Protein AF-G8S6I9-F1 (afdb_monomer)

Foldseek 3Di:
DDPVLVVVVVCVVPVPVVLVVVLVVLVVVLVVLLVVLLVLLQVLQLVQCVVVVVPPCSNVVSVVLSVLLVVLLCQLPDPPRDPVSNVVSVVSNVVSLVVSLVSLLVGDDDNVRSNVSSVSSVVNVVSSVVNVVPDPPVVVVVVVVCVSCVVPDDPPPDDVVVVVVVVVVVVVVVVVVVVVVVVVVVVVVVVVVVVVVVVVVVVVVVVVVVVVVVVVVPDDPPPDDDPDPDDDPDDDD

Radius of gyration: 33.56 Å; Cα contacts (8 Å, |Δi|>4): 103; chains: 1; bounding box: 57×47×124 Å

Nearest PDB structures (foldseek):
  3ja6-assembly1_I  TM=3.398E-01  e=1.473E+00  Escherichia coli
  3zx6-assembly1_A  TM=3.998E-01  e=1.733E+00  Archaeoglobus fulgidus DSM 4304
  3ja6-assembly1_H  TM=3.233E-01  e=1.555E+00  Escherichia coli
  3zx6-assembly1_B  TM=2.218E-01  e=7.113E+00  Archaeoglobus fulgidus DSM 4304

Solvent-accessible surface area (backbone atoms only — not comparable to full-atom values): 13218 Å² total; per-residue (Å²): 134,52,74,67,56,53,50,52,51,57,50,52,67,53,48,55,60,51,50,56,46,51,52,53,52,50,53,51,50,52,53,49,52,43,52,51,33,46,52,52,49,36,52,53,43,20,54,38,30,47,75,69,67,44,60,71,53,15,57,51,53,39,49,53,53,48,52,50,44,53,51,24,51,51,49,52,67,40,82,89,55,54,71,66,59,29,52,51,25,49,53,52,36,53,52,53,45,51,52,52,20,50,50,34,45,68,35,87,71,59,69,70,58,20,51,50,49,20,47,41,40,49,43,49,58,51,52,47,58,51,54,72,67,70,57,87,54,61,66,61,50,48,51,49,49,46,58,68,42,56,82,71,49,77,83,74,77,70,57,69,66,60,53,51,54,51,51,51,52,50,52,51,52,50,51,51,53,52,53,53,51,53,52,50,53,51,52,50,53,51,53,51,55,50,53,51,55,52,50,54,48,55,54,49,54,53,51,53,51,52,50,51,52,50,53,62,70,67,52,77,83,74,82,73,81,74,80,83,80,76,85,82,86,75,87,85,135

Sequence (237 aa):
MTLTQQFATEYAKGAVPGMLRAIRTIKRANNGILAGALAASYLHQGHYLVSLDAGLFAWIVPAVFDLAMLSMLTISQTAGMAADAKRAALKVLVLVVTISAAVNFAAPGPLGLRIIFSLVVGLVAGVEWVAAKIRPDFAAIEAREVEATADVRPARRLDPEVARRRAAKAAVTRRANQAAKAAEDVARSRAAKAAERARERAAKDVLEQAELAGFFAAQPYQQGSYPEVTQQVRARR

pLDDT: mean 75.88, std 13.32, range [39.31, 92.19]

Secondary structure (DSSP, 8-state):
--HHHHHHHHHHHHHHHHHHHHHHHHHHHHHHHHHHHHHHHHHHHHHHHHHTT-TTHHHHHHHHHHHHHHHHHHHHH-TT--HHHHHHHHHHHHHHHHHHHHHHHHSSS-HHHHHHHHHHHHHHHHHHHHHHH----HHHHHHHHHHHHHTT-------HHHHHHHHHHHHHHHHHHHHHHHHHHHHHHHHHHHHHHHHHHHHHHHHHHHHHHHHHHHS------------------

Structure (mmCIF, N/CA/C/O backbone):
data_AF-G8S6I9-F1
#
_entry.id   AF-G8S6I9-F1
#
loop_
_atom_site.group_PDB
_atom_site.id
_atom_site.type_symbol
_atom_site.label_atom_id
_atom_site.label_alt_id
_atom_site.label_comp_id
_atom_site.label_asym_id
_atom_site.label_entity_id
_atom_site.label_seq_id
_atom_site.pdbx_PDB_ins_code
_atom_site.Cartn_x
_atom_site.Cartn_y
_atom_site.Cartn_z
_atom_site.occupancy
_atom_site.B_iso_or_equiv
_atom_site.auth_seq_id
_atom_site.auth_comp_id
_atom_site.auth_asym_id
_atom_site.auth_atom_id
_atom_site.pdbx_PDB_model_num
ATOM 1 N N . MET A 1 1 ? -7.421 7.530 51.214 1.00 54.09 1 MET A N 1
ATOM 2 C CA . MET A 1 1 ? -6.632 7.088 50.044 1.00 54.09 1 MET A CA 1
ATOM 3 C C . MET A 1 1 ? -5.454 6.292 50.556 1.00 54.09 1 MET A C 1
ATOM 5 O O . MET A 1 1 ? -4.793 6.767 51.470 1.00 54.09 1 MET A O 1
ATOM 9 N N . THR A 1 2 ? -5.230 5.089 50.036 1.00 83.25 2 THR A N 1
ATOM 10 C CA . THR A 1 2 ? -4.073 4.267 50.425 1.00 83.25 2 THR A CA 1
ATOM 11 C C . THR A 1 2 ? -2.820 4.701 49.653 1.00 83.25 2 THR A C 1
ATOM 13 O O . THR A 1 2 ? -2.920 5.272 48.566 1.00 83.25 2 THR A O 1
ATOM 16 N N . LEU A 1 3 ? -1.632 4.427 50.200 1.00 72.94 3 LEU A N 1
ATOM 17 C CA . LEU A 1 3 ? -0.334 4.716 49.564 1.00 72.94 3 LEU A CA 1
ATOM 18 C C . LEU A 1 3 ? -0.233 4.080 48.164 1.00 72.94 3 LEU A C 1
ATOM 20 O O . LEU A 1 3 ? 0.246 4.699 47.217 1.00 72.94 3 LEU A O 1
ATOM 24 N N . THR A 1 4 ? -0.793 2.880 48.010 1.00 69.50 4 THR A N 1
ATOM 25 C CA . THR A 1 4 ? -0.900 2.153 46.740 1.00 69.50 4 THR A CA 1
ATOM 26 C C . THR A 1 4 ? -1.802 2.869 45.730 1.00 69.50 4 THR A C 1
ATOM 28 O O . THR A 1 4 ? -1.453 2.956 44.556 1.00 69.50 4 THR A O 1
ATOM 31 N N . GLN A 1 5 ? -2.926 3.452 46.170 1.00 65.44 5 GLN A N 1
ATOM 32 C CA . GLN A 1 5 ? -3.797 4.261 45.305 1.00 65.44 5 GLN A CA 1
ATOM 33 C C . GLN A 1 5 ? -3.109 5.553 44.855 1.00 65.44 5 GLN A C 1
ATOM 35 O O . GLN A 1 5 ? -3.252 5.939 43.698 1.00 65.44 5 GLN A O 1
ATOM 40 N N . GLN A 1 6 ? -2.341 6.216 45.725 1.00 70.88 6 GLN A N 1
ATOM 41 C CA . GLN A 1 6 ? -1.570 7.405 45.341 1.00 70.88 6 GLN A CA 1
ATOM 42 C C . GLN A 1 6 ? -0.480 7.070 44.314 1.00 70.88 6 GLN A C 1
ATOM 44 O O . GLN A 1 6 ? -0.383 7.761 43.302 1.00 70.88 6 GLN A O 1
ATOM 49 N N . PHE A 1 7 ? 0.261 5.973 44.505 1.00 70.94 7 PHE A N 1
ATOM 50 C CA . PHE A 1 7 ? 1.248 5.499 43.528 1.00 70.94 7 PHE A CA 1
ATOM 51 C C . PHE A 1 7 ? 0.618 5.120 42.185 1.00 70.94 7 PHE A C 1
ATOM 53 O O . PHE A 1 7 ? 1.111 5.544 41.143 1.00 70.94 7 PHE A O 1
ATOM 60 N N . ALA A 1 8 ? -0.488 4.369 42.188 1.00 67.31 8 ALA A N 1
ATOM 61 C CA . ALA A 1 8 ? -1.196 3.999 40.963 1.00 67.31 8 ALA A CA 1
ATOM 62 C C . ALA A 1 8 ? -1.725 5.234 40.212 1.00 67.31 8 ALA A C 1
ATOM 64 O O . ALA A 1 8 ? -1.645 5.300 38.985 1.00 67.31 8 ALA A O 1
ATOM 65 N N . THR A 1 9 ? -2.205 6.240 40.948 1.00 68.75 9 THR A N 1
ATOM 66 C CA . THR A 1 9 ? -2.712 7.492 40.370 1.00 68.75 9 THR A CA 1
ATOM 67 C C . THR A 1 9 ? -1.582 8.327 39.758 1.00 68.75 9 THR A C 1
ATOM 69 O O . THR A 1 9 ? -1.726 8.821 38.641 1.00 68.75 9 THR A O 1
ATOM 72 N N . GLU A 1 10 ? -0.442 8.461 40.441 1.00 66.81 10 GLU A N 1
ATOM 73 C CA . GLU A 1 10 ? 0.733 9.169 39.908 1.00 66.81 10 GLU A CA 1
ATOM 74 C C . GLU A 1 10 ? 1.376 8.428 38.725 1.00 66.81 10 GLU A C 1
ATOM 76 O O . GLU A 1 10 ? 1.750 9.044 37.725 1.00 66.81 10 GLU A O 1
ATOM 81 N N . TYR A 1 11 ? 1.410 7.095 38.762 1.00 64.62 11 TYR A N 1
ATOM 82 C CA . TYR A 1 11 ? 1.885 6.282 37.643 1.00 64.62 11 TYR A CA 1
ATOM 83 C C . TYR A 1 11 ? 0.979 6.421 36.407 1.00 64.62 11 TYR A C 1
ATOM 85 O O . TYR A 1 11 ? 1.464 6.617 35.290 1.00 64.62 11 TYR A O 1
ATOM 93 N N . ALA A 1 12 ? -0.346 6.398 36.593 1.00 65.44 12 ALA A N 1
ATOM 94 C CA . ALA A 1 12 ? -1.316 6.575 35.512 1.00 65.44 12 ALA A CA 1
ATOM 95 C C . ALA A 1 12 ? -1.24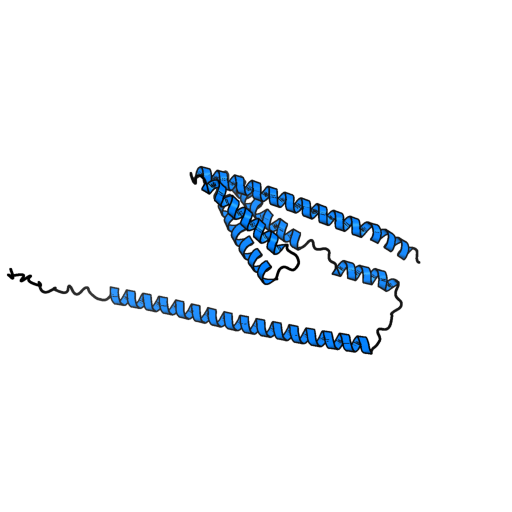5 7.977 34.872 1.00 65.44 12 ALA A C 1
ATOM 97 O O . ALA A 1 12 ? -1.353 8.093 33.646 1.00 65.44 12 ALA A O 1
ATOM 98 N N . LYS A 1 13 ? -0.988 9.029 35.669 1.00 68.31 13 LYS A N 1
ATOM 99 C CA . LYS A 1 13 ? -0.797 10.407 35.174 1.00 68.31 13 LYS A CA 1
ATOM 100 C C . LYS A 1 13 ? 0.378 10.528 34.199 1.00 68.31 13 LYS A C 1
ATOM 102 O O . LYS A 1 13 ? 0.283 11.291 33.239 1.00 68.31 13 LYS A O 1
ATOM 107 N N . GLY A 1 14 ? 1.462 9.779 34.411 1.00 63.59 14 GLY A N 1
ATOM 108 C CA . GLY A 1 14 ? 2.631 9.769 33.521 1.00 63.59 14 GLY A CA 1
ATOM 109 C C . GLY A 1 14 ? 2.518 8.797 32.339 1.00 63.59 14 GLY A C 1
ATOM 110 O O . GLY A 1 14 ? 2.991 9.092 31.236 1.00 63.59 14 GLY A O 1
ATOM 111 N N . ALA A 1 15 ? 1.859 7.654 32.538 1.00 69.94 15 ALA A N 1
ATOM 112 C CA . ALA A 1 15 ? 1.803 6.576 31.553 1.00 69.94 15 ALA A CA 1
ATOM 113 C C . ALA A 1 15 ? 0.966 6.927 30.309 1.00 69.94 15 ALA A C 1
ATOM 115 O O . ALA A 1 15 ? 1.389 6.651 29.183 1.00 69.94 15 ALA A O 1
ATOM 116 N N . VAL A 1 16 ? -0.192 7.577 30.481 1.00 70.69 16 VAL A N 1
ATOM 117 C CA . VAL A 1 16 ? -1.095 7.901 29.358 1.00 70.69 16 VAL A CA 1
ATOM 118 C C . VAL A 1 16 ? -0.480 8.932 28.392 1.00 70.69 16 VAL A C 1
ATOM 120 O O . VAL A 1 16 ? -0.443 8.661 27.185 1.00 70.69 16 VAL A O 1
ATOM 123 N N . PRO A 1 17 ? 0.079 10.074 28.848 1.00 76.38 17 PRO A N 1
ATOM 124 C CA . PRO A 1 17 ? 0.758 11.017 27.958 1.00 76.38 17 PRO A CA 1
ATOM 125 C C . PRO A 1 17 ? 1.988 10.411 27.273 1.00 76.38 17 PRO A C 1
ATOM 127 O O . PRO A 1 17 ? 2.213 10.673 26.088 1.00 76.38 17 PRO A O 1
ATOM 130 N N . GLY A 1 18 ? 2.759 9.580 27.989 1.00 74.19 18 GLY A N 1
ATOM 131 C CA . GLY A 1 18 ? 3.917 8.865 27.445 1.00 74.19 18 GLY A CA 1
ATOM 132 C C . GLY A 1 18 ? 3.530 7.918 26.308 1.00 74.19 18 GLY A C 1
ATOM 133 O O . GLY A 1 18 ? 4.101 7.991 25.218 1.00 74.19 18 GLY A O 1
ATOM 134 N N . MET A 1 19 ? 2.487 7.112 26.514 1.00 72.75 19 MET A N 1
ATOM 135 C CA . MET A 1 19 ? 1.928 6.218 25.498 1.00 72.75 19 MET A CA 1
ATOM 136 C C . MET A 1 19 ? 1.424 6.991 24.268 1.00 72.75 19 MET A C 1
ATOM 138 O O . MET A 1 19 ? 1.776 6.656 23.137 1.00 72.75 19 MET A O 1
ATOM 142 N N . LEU A 1 20 ? 0.657 8.071 24.455 1.00 75.75 20 LEU A N 1
ATOM 143 C CA . LEU A 1 20 ? 0.162 8.897 23.343 1.00 75.75 20 LEU A CA 1
ATOM 144 C C . LEU A 1 20 ? 1.291 9.602 22.575 1.00 75.75 20 LEU A C 1
ATOM 146 O O . LEU A 1 20 ? 1.158 9.866 21.375 1.00 75.75 20 LEU A O 1
ATOM 150 N N . ARG A 1 21 ? 2.396 9.942 23.247 1.00 77.81 21 ARG A N 1
ATOM 151 C CA . ARG A 1 21 ? 3.595 10.493 22.602 1.00 77.81 21 ARG A CA 1
ATOM 152 C C . ARG A 1 21 ? 4.303 9.421 21.779 1.00 77.81 21 ARG A C 1
ATOM 154 O O . ARG A 1 21 ? 4.599 9.683 20.618 1.00 77.81 21 ARG A O 1
ATOM 161 N N . ALA A 1 22 ? 4.484 8.220 22.330 1.00 74.00 22 ALA A N 1
ATOM 162 C CA . ALA A 1 22 ? 5.068 7.084 21.621 1.00 74.00 22 ALA A CA 1
ATOM 163 C C . ALA A 1 22 ? 4.268 6.731 20.357 1.00 74.00 22 ALA A C 1
ATOM 165 O O . ALA A 1 22 ? 4.846 6.648 19.276 1.00 74.00 22 ALA A O 1
ATOM 166 N N . ILE A 1 23 ? 2.936 6.647 20.453 1.00 76.38 23 ILE A N 1
ATOM 167 C CA . ILE A 1 23 ? 2.055 6.392 19.300 1.00 76.38 23 ILE A CA 1
ATOM 168 C C . ILE A 1 23 ? 2.234 7.465 18.218 1.00 76.38 23 ILE A C 1
ATOM 170 O O . ILE A 1 23 ? 2.368 7.141 17.039 1.00 76.38 23 ILE A O 1
ATOM 174 N N . ARG A 1 24 ? 2.269 8.752 18.594 1.00 78.69 24 ARG A N 1
ATOM 175 C CA . ARG A 1 24 ? 2.482 9.847 17.632 1.00 78.69 24 ARG A CA 1
ATOM 176 C C . ARG A 1 24 ? 3.854 9.776 16.967 1.00 78.69 24 ARG A C 1
ATOM 178 O O . ARG A 1 24 ? 3.939 9.989 15.759 1.00 78.69 24 ARG A O 1
ATOM 185 N N . THR A 1 25 ? 4.903 9.476 17.728 1.00 77.94 25 THR A N 1
ATOM 186 C CA . THR A 1 25 ? 6.260 9.314 17.194 1.00 77.94 25 THR A CA 1
ATOM 187 C C . THR A 1 25 ? 6.328 8.145 16.217 1.00 77.94 25 THR A C 1
ATOM 189 O O . THR A 1 25 ? 6.805 8.327 15.101 1.00 77.94 25 THR A O 1
ATOM 192 N N . ILE A 1 26 ? 5.773 6.986 16.581 1.00 76.38 26 ILE A N 1
ATOM 193 C CA . ILE A 1 26 ? 5.723 5.807 15.707 1.00 76.38 26 ILE A CA 1
ATOM 194 C C . ILE A 1 26 ? 4.939 6.116 14.430 1.00 76.38 26 ILE A C 1
ATOM 196 O O . ILE A 1 26 ? 5.399 5.807 13.338 1.00 76.38 26 ILE A O 1
ATOM 200 N N . LYS A 1 27 ? 3.792 6.798 14.533 1.00 78.25 27 LYS A N 1
ATOM 201 C CA . LYS A 1 27 ? 3.001 7.177 13.355 1.00 78.25 27 LYS A CA 1
ATOM 202 C C . LYS A 1 27 ? 3.783 8.091 12.405 1.00 78.25 27 LYS A C 1
ATOM 204 O O . LYS A 1 27 ? 3.724 7.908 11.194 1.00 78.25 27 LYS A O 1
ATOM 209 N N . ARG A 1 28 ? 4.539 9.055 12.942 1.00 78.31 28 ARG A N 1
ATOM 210 C CA . ARG A 1 28 ? 5.416 9.920 12.135 1.00 78.31 28 ARG A CA 1
ATOM 211 C C . ARG A 1 28 ? 6.542 9.129 11.474 1.00 78.31 28 ARG A C 1
ATOM 213 O O . ARG A 1 28 ? 6.783 9.330 10.290 1.00 78.31 28 ARG A O 1
ATOM 220 N N . ALA A 1 29 ? 7.185 8.226 12.212 1.00 78.88 29 ALA A N 1
ATOM 221 C CA . ALA A 1 29 ? 8.234 7.365 11.674 1.00 78.88 29 ALA A CA 1
ATOM 222 C C . ALA A 1 29 ? 7.702 6.469 10.544 1.00 78.88 29 ALA A C 1
ATOM 224 O O . ALA A 1 29 ? 8.293 6.435 9.470 1.00 78.88 29 ALA A O 1
ATOM 225 N N . ASN A 1 30 ? 6.541 5.834 10.736 1.00 78.69 30 ASN A N 1
ATOM 226 C CA . ASN A 1 30 ? 5.898 5.001 9.718 1.00 78.69 30 ASN A CA 1
ATOM 227 C C . ASN A 1 30 ? 5.556 5.800 8.455 1.00 78.69 30 ASN A C 1
ATOM 229 O O . ASN A 1 30 ? 5.829 5.334 7.352 1.00 78.69 30 ASN A O 1
ATOM 233 N N . ASN A 1 31 ? 5.025 7.019 8.602 1.00 80.69 31 ASN A N 1
ATOM 234 C CA . ASN A 1 31 ? 4.770 7.900 7.461 1.00 80.69 31 ASN A CA 1
ATOM 235 C C . ASN A 1 31 ? 6.066 8.286 6.729 1.00 80.69 31 ASN A C 1
ATOM 237 O O . ASN A 1 31 ? 6.071 8.363 5.504 1.00 80.69 31 ASN A O 1
ATOM 241 N N . GLY A 1 32 ? 7.160 8.509 7.464 1.00 81.25 32 GLY A N 1
ATOM 242 C CA . GLY A 1 32 ? 8.473 8.785 6.881 1.00 81.25 32 GLY A CA 1
ATOM 243 C C . GLY A 1 32 ? 9.029 7.597 6.093 1.00 81.25 32 GLY A C 1
ATOM 244 O O . GLY A 1 32 ? 9.474 7.773 4.963 1.00 81.25 32 GLY A O 1
ATOM 245 N N . ILE A 1 33 ? 8.944 6.385 6.651 1.00 80.69 33 ILE A N 1
ATOM 246 C CA . ILE A 1 33 ? 9.365 5.149 5.971 1.00 80.69 33 ILE A CA 1
ATOM 247 C C . ILE A 1 33 ? 8.533 4.927 4.706 1.00 80.69 33 ILE A C 1
ATOM 249 O O . ILE A 1 33 ? 9.097 4.628 3.658 1.00 80.69 33 ILE A O 1
ATOM 253 N N . LEU A 1 34 ? 7.213 5.123 4.783 1.00 84.25 34 LEU A N 1
ATOM 254 C CA . LEU A 1 34 ? 6.317 5.022 3.633 1.00 84.25 34 LEU A CA 1
ATOM 255 C C . LEU A 1 34 ? 6.716 6.002 2.524 1.00 84.25 34 LEU A C 1
ATOM 257 O O . LEU A 1 34 ? 6.894 5.591 1.382 1.00 84.25 34 LEU A O 1
ATOM 261 N N . ALA A 1 35 ? 6.890 7.283 2.861 1.00 84.69 35 ALA A N 1
ATOM 262 C CA . ALA A 1 35 ? 7.279 8.304 1.894 1.00 84.69 35 ALA A CA 1
ATOM 263 C C . ALA A 1 35 ? 8.644 8.000 1.257 1.00 84.69 35 ALA A C 1
ATOM 265 O O . ALA A 1 35 ? 8.792 8.116 0.043 1.00 84.69 35 ALA A O 1
ATOM 266 N N . GLY A 1 36 ? 9.621 7.563 2.058 1.00 83.31 36 GLY A N 1
ATOM 267 C CA . GLY A 1 36 ? 10.941 7.173 1.566 1.00 83.31 36 GLY A CA 1
ATOM 268 C C . GLY A 1 36 ? 10.895 5.955 0.641 1.00 83.31 36 GLY A C 1
ATOM 269 O O . GLY A 1 36 ? 11.535 5.961 -0.406 1.00 83.31 36 GLY A O 1
ATOM 270 N N . ALA A 1 37 ? 10.107 4.935 0.990 1.00 84.62 37 ALA A N 1
ATOM 271 C CA . ALA A 1 37 ? 9.959 3.728 0.183 1.00 84.62 37 ALA A CA 1
ATOM 272 C C . ALA A 1 37 ? 9.262 4.005 -1.158 1.00 84.62 37 ALA A C 1
ATOM 274 O O . ALA A 1 37 ? 9.727 3.522 -2.189 1.00 84.62 37 ALA A O 1
ATOM 275 N N . LEU A 1 38 ? 8.197 4.816 -1.154 1.00 85.75 38 LEU A N 1
ATOM 276 C CA . LEU A 1 38 ? 7.519 5.245 -2.380 1.00 85.75 38 LEU A CA 1
ATOM 277 C C . LEU A 1 38 ? 8.460 6.073 -3.258 1.00 85.75 38 LEU A C 1
ATOM 279 O O . LEU A 1 38 ? 8.662 5.727 -4.412 1.00 85.75 38 LEU A O 1
ATOM 283 N N . ALA A 1 39 ? 9.148 7.075 -2.701 1.00 87.50 39 ALA A N 1
ATOM 284 C CA . ALA A 1 39 ? 10.097 7.889 -3.464 1.00 87.50 39 ALA A CA 1
ATOM 285 C C . ALA A 1 39 ? 11.236 7.057 -4.083 1.00 87.50 39 ALA A C 1
ATOM 287 O O . ALA A 1 39 ? 11.586 7.250 -5.247 1.00 87.50 39 ALA A O 1
ATOM 288 N N . ALA A 1 40 ? 11.799 6.108 -3.330 1.00 86.19 40 ALA A N 1
ATOM 289 C CA . ALA A 1 40 ? 12.835 5.213 -3.838 1.00 86.19 40 ALA A CA 1
ATOM 290 C C . ALA A 1 40 ? 12.308 4.304 -4.962 1.00 86.19 40 ALA A C 1
ATOM 292 O O . ALA A 1 40 ? 12.965 4.168 -5.994 1.00 86.19 40 ALA A O 1
ATOM 293 N N . SER A 1 41 ? 11.116 3.722 -4.785 1.00 86.12 41 SER A N 1
ATOM 294 C CA . SER A 1 41 ? 10.457 2.899 -5.806 1.00 86.12 41 SER A CA 1
ATOM 295 C C . SER A 1 41 ? 10.132 3.711 -7.061 1.00 86.12 41 SER A C 1
ATOM 297 O O . SER A 1 41 ? 10.438 3.271 -8.166 1.00 86.12 41 SER A O 1
ATOM 299 N N . TYR A 1 42 ? 9.572 4.911 -6.901 1.00 89.50 42 TYR A N 1
ATOM 300 C CA . TYR A 1 42 ? 9.251 5.834 -7.985 1.00 89.50 42 TYR A CA 1
ATOM 301 C C . TYR A 1 42 ? 10.471 6.135 -8.851 1.00 89.50 42 TYR A C 1
ATOM 303 O O . TYR A 1 42 ? 10.421 5.990 -10.071 1.00 89.50 42 TYR A O 1
ATOM 311 N N . LEU A 1 43 ? 11.585 6.517 -8.220 1.00 89.88 43 LEU A N 1
ATOM 312 C CA . LEU A 1 43 ? 12.813 6.845 -8.937 1.00 89.88 43 LEU A CA 1
ATOM 313 C C . LEU A 1 43 ? 13.399 5.621 -9.643 1.00 89.88 43 LEU A C 1
ATOM 315 O O . LEU A 1 43 ? 13.799 5.729 -10.799 1.00 89.88 43 LEU A O 1
ATOM 319 N N . HIS A 1 44 ? 13.420 4.457 -8.990 1.00 87.25 44 HIS A N 1
ATOM 320 C CA . HIS A 1 44 ? 13.959 3.232 -9.588 1.00 87.25 44 HIS A CA 1
ATOM 321 C C . HIS A 1 44 ? 13.133 2.763 -10.792 1.00 87.25 44 HIS A C 1
ATOM 323 O O . HIS A 1 44 ? 13.683 2.490 -11.861 1.00 87.25 44 HIS A O 1
ATOM 329 N N . GLN A 1 45 ? 11.804 2.740 -10.659 1.00 86.31 45 GLN A N 1
ATOM 330 C CA . GLN A 1 45 ? 10.897 2.425 -11.765 1.00 86.31 45 GLN A CA 1
ATOM 331 C C . GLN A 1 45 ? 10.977 3.464 -12.882 1.00 86.31 45 GLN A C 1
ATOM 333 O O . GLN A 1 45 ? 10.983 3.094 -14.055 1.00 86.31 45 GLN A O 1
ATOM 338 N N . GLY A 1 46 ? 11.083 4.748 -12.531 1.00 87.81 46 GLY A N 1
ATOM 339 C CA . GLY A 1 46 ? 11.227 5.828 -13.498 1.00 87.81 46 GLY A CA 1
ATOM 340 C C . GLY A 1 46 ? 12.503 5.694 -14.315 1.00 87.81 46 GLY A C 1
ATOM 341 O O . GLY A 1 46 ? 12.448 5.682 -15.541 1.00 87.81 46 GLY A O 1
ATOM 342 N N . HIS A 1 47 ? 13.643 5.472 -13.661 1.00 88.06 47 HIS A N 1
ATOM 343 C CA . HIS A 1 47 ? 14.907 5.213 -14.350 1.00 88.06 47 HIS A CA 1
ATOM 344 C C . HIS A 1 47 ? 14.847 3.976 -15.249 1.00 88.06 47 HIS A C 1
ATOM 346 O O . HIS A 1 47 ? 15.344 4.015 -16.376 1.00 88.06 47 HIS A O 1
ATOM 352 N N . TYR A 1 48 ? 14.212 2.896 -14.790 1.00 87.00 48 TYR A N 1
ATOM 353 C CA . TYR A 1 48 ? 14.010 1.713 -15.618 1.00 87.00 48 TYR A CA 1
ATOM 354 C C . TYR A 1 48 ? 13.181 2.028 -16.867 1.00 87.00 48 TYR A C 1
ATOM 356 O O . TYR A 1 48 ? 13.599 1.713 -17.978 1.00 87.00 48 TYR A O 1
ATOM 364 N N . LEU A 1 49 ? 12.039 2.690 -16.719 1.00 87.31 49 LEU A N 1
ATOM 365 C CA . LEU A 1 49 ? 11.178 3.018 -17.852 1.00 87.31 49 LEU A CA 1
ATOM 366 C C . LEU A 1 49 ? 11.829 4.026 -18.812 1.00 87.31 49 LEU A C 1
ATOM 368 O O . LEU A 1 49 ? 11.632 3.920 -20.020 1.00 87.31 49 LEU A O 1
ATOM 372 N N . VAL A 1 50 ? 12.658 4.948 -18.309 1.00 90.50 50 VAL A N 1
ATOM 373 C CA . VAL A 1 50 ? 13.505 5.807 -19.154 1.00 90.50 50 VAL A CA 1
ATOM 374 C C . VAL A 1 50 ? 14.483 4.963 -19.972 1.00 90.50 50 VAL A C 1
ATOM 376 O O . VAL A 1 50 ? 14.646 5.214 -21.160 1.00 90.50 50 VAL A O 1
ATOM 379 N N . SER A 1 51 ? 15.094 3.928 -19.383 1.00 88.25 51 SER A N 1
ATOM 380 C CA . SER A 1 51 ? 15.998 3.028 -20.122 1.00 88.25 51 SER A CA 1
ATOM 381 C C . SER A 1 51 ? 15.300 2.207 -21.216 1.00 88.25 51 SER A C 1
ATOM 383 O O . SER A 1 51 ? 15.964 1.711 -22.120 1.00 88.25 51 SER A O 1
ATOM 385 N N . LEU A 1 52 ? 13.970 2.085 -21.146 1.00 89.75 52 LEU A N 1
ATOM 386 C CA . LEU A 1 52 ? 13.125 1.460 -22.167 1.00 89.75 52 LEU A CA 1
ATOM 387 C C . LEU A 1 52 ? 12.555 2.466 -23.178 1.00 89.75 52 LEU A C 1
ATOM 389 O O . LEU A 1 52 ? 11.682 2.104 -23.961 1.00 89.75 52 LEU A O 1
ATOM 393 N N . ASP A 1 53 ? 13.010 3.719 -23.135 1.00 92.19 53 ASP A N 1
ATOM 394 C CA . ASP A 1 53 ? 12.534 4.811 -23.986 1.00 92.19 53 ASP A CA 1
ATOM 395 C C . ASP A 1 53 ? 11.015 5.064 -23.877 1.00 92.19 53 ASP A C 1
ATOM 397 O O . ASP A 1 53 ? 10.339 5.458 -24.824 1.00 92.19 53 ASP A O 1
ATOM 401 N N . ALA A 1 54 ? 10.440 4.871 -22.682 1.00 87.19 54 ALA A N 1
ATOM 402 C CA . ALA A 1 54 ? 9.007 5.081 -22.441 1.00 87.19 54 ALA A CA 1
ATOM 403 C C . ALA A 1 54 ? 8.585 6.571 -22.435 1.00 87.19 54 ALA A C 1
ATOM 405 O O . ALA A 1 54 ? 7.420 6.894 -22.178 1.00 87.19 54 ALA A O 1
ATOM 406 N N . GLY A 1 55 ? 9.521 7.497 -22.673 1.00 92.00 55 GLY A N 1
ATOM 407 C CA . GLY A 1 55 ? 9.279 8.937 -22.684 1.00 92.00 55 GLY A CA 1
ATOM 408 C C . GLY A 1 55 ? 8.620 9.436 -21.394 1.00 92.00 55 GLY A C 1
ATOM 409 O O . GLY A 1 55 ? 9.053 9.129 -20.284 1.00 92.00 55 GLY A O 1
ATOM 410 N N . LEU A 1 56 ? 7.532 10.199 -21.531 1.00 89.31 56 LEU A N 1
ATOM 411 C CA . LEU A 1 56 ? 6.803 10.766 -20.392 1.00 89.31 56 LEU A CA 1
ATOM 412 C C . LEU A 1 56 ? 6.153 9.692 -19.495 1.00 89.31 56 LEU A C 1
ATOM 414 O O . LEU A 1 56 ? 5.993 9.907 -18.290 1.00 89.31 56 LEU A O 1
A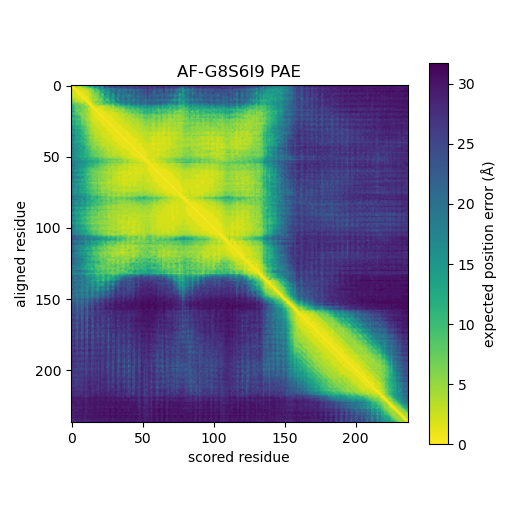TOM 418 N N . PHE A 1 57 ? 5.816 8.518 -20.045 1.00 87.88 57 PHE A N 1
ATOM 419 C CA . PHE A 1 57 ? 5.209 7.431 -19.270 1.00 87.88 57 PHE A CA 1
ATOM 420 C C . PHE A 1 57 ? 6.143 6.875 -18.200 1.00 87.88 57 PHE A C 1
ATOM 422 O O . PHE A 1 57 ? 5.653 6.349 -17.200 1.00 87.88 57 PHE A O 1
ATOM 429 N N . ALA A 1 58 ? 7.457 7.062 -18.355 1.00 89.75 58 ALA A N 1
ATOM 430 C CA . ALA A 1 58 ? 8.429 6.674 -17.347 1.00 89.75 58 ALA A CA 1
ATOM 431 C C . ALA A 1 58 ? 8.182 7.332 -15.986 1.00 89.75 58 ALA A C 1
ATOM 433 O O . ALA A 1 58 ? 8.461 6.738 -14.955 1.00 89.75 58 ALA A O 1
ATOM 434 N N . TRP A 1 59 ? 7.593 8.525 -15.975 1.00 89.06 59 TRP A N 1
ATOM 435 C CA . TRP A 1 59 ? 7.325 9.278 -14.752 1.00 89.06 59 TRP A CA 1
ATOM 436 C C . TRP A 1 59 ? 5.861 9.178 -14.330 1.00 89.06 59 TRP A C 1
ATOM 438 O O . TRP A 1 59 ? 5.551 9.050 -13.149 1.00 89.06 59 TRP A O 1
ATOM 448 N N . ILE A 1 60 ? 4.938 9.175 -15.295 1.00 87.50 60 ILE A N 1
ATOM 449 C CA . ILE A 1 60 ? 3.501 9.124 -14.999 1.00 87.50 60 ILE A CA 1
ATOM 450 C C . ILE A 1 60 ? 3.106 7.775 -14.394 1.00 87.50 60 ILE A C 1
ATOM 452 O O . ILE A 1 60 ? 2.370 7.740 -13.409 1.00 87.50 60 ILE A O 1
ATOM 456 N N . VAL A 1 61 ? 3.570 6.663 -14.971 1.00 87.31 61 VAL A N 1
ATOM 457 C CA . VAL A 1 61 ? 3.110 5.329 -14.562 1.00 87.31 61 VAL A CA 1
ATOM 458 C C . VAL A 1 61 ? 3.492 5.021 -13.106 1.00 87.31 61 VAL A C 1
ATOM 460 O O . VAL A 1 61 ? 2.587 4.685 -12.336 1.00 87.31 61 VAL A O 1
ATOM 463 N N . PRO A 1 62 ? 4.754 5.207 -12.665 1.00 88.19 62 PRO A N 1
ATOM 464 C CA . PRO A 1 62 ? 5.112 5.035 -11.257 1.00 88.19 62 PRO A CA 1
ATOM 465 C C . PRO A 1 62 ? 4.343 5.981 -10.323 1.00 88.19 62 PRO A C 1
ATOM 467 O O . PRO A 1 62 ? 3.871 5.550 -9.273 1.00 88.19 62 PRO A O 1
ATOM 470 N N . ALA A 1 63 ? 4.122 7.242 -10.724 1.00 87.25 63 ALA A N 1
ATOM 471 C CA . ALA A 1 63 ? 3.360 8.202 -9.916 1.00 87.25 63 ALA A CA 1
ATOM 472 C C . ALA A 1 63 ? 1.915 7.740 -9.677 1.00 87.25 63 ALA A C 1
ATOM 474 O O . ALA A 1 63 ? 1.391 7.876 -8.571 1.00 87.25 63 ALA A O 1
ATOM 475 N N . VAL A 1 64 ? 1.260 7.179 -10.698 1.00 88.81 64 VAL A N 1
ATOM 476 C CA . VAL A 1 64 ? -0.107 6.652 -10.580 1.00 88.81 64 VAL A CA 1
ATOM 477 C C . VAL A 1 64 ? -0.152 5.456 -9.631 1.00 88.81 64 VAL A C 1
ATOM 479 O O . VAL A 1 64 ? -1.063 5.376 -8.805 1.00 88.81 64 VAL A O 1
ATOM 482 N N . PHE A 1 65 ? 0.827 4.549 -9.702 1.00 88.25 65 PHE A N 1
ATOM 483 C CA . PHE A 1 65 ? 0.908 3.420 -8.773 1.00 88.25 65 PHE A CA 1
ATOM 484 C C . PHE A 1 65 ? 1.115 3.878 -7.326 1.00 88.25 65 PHE A C 1
ATOM 486 O O . PHE A 1 65 ? 0.429 3.382 -6.430 1.00 88.25 65 PHE A O 1
ATOM 493 N N . ASP A 1 66 ? 1.979 4.862 -7.093 1.00 87.81 66 ASP A N 1
ATOM 494 C CA . ASP A 1 66 ? 2.215 5.419 -5.760 1.00 87.81 66 ASP A CA 1
ATOM 495 C C . ASP A 1 66 ? 0.987 6.148 -5.209 1.00 87.81 66 ASP A C 1
ATOM 497 O O . ASP A 1 66 ? 0.597 5.931 -4.060 1.00 87.81 66 ASP A O 1
ATOM 501 N N . LEU A 1 67 ? 0.310 6.952 -6.034 1.00 89.44 67 LEU A N 1
ATOM 502 C CA . LEU A 1 67 ? -0.951 7.595 -5.658 1.00 89.44 67 LEU A CA 1
ATOM 503 C C . LEU A 1 67 ? -2.044 6.566 -5.354 1.00 89.44 67 LEU A C 1
ATOM 505 O O . LEU A 1 67 ? -2.805 6.743 -4.400 1.00 89.44 67 LEU A O 1
ATOM 509 N N . ALA A 1 68 ? -2.108 5.471 -6.114 1.00 86.81 68 ALA A N 1
ATOM 510 C CA . ALA A 1 68 ? -3.023 4.372 -5.836 1.00 86.81 68 ALA A CA 1
ATOM 511 C C . ALA A 1 68 ? -2.692 3.691 -4.497 1.00 86.81 68 ALA A C 1
ATOM 513 O O . ALA A 1 68 ? -3.602 3.467 -3.697 1.00 86.81 68 ALA A O 1
ATOM 514 N N . MET A 1 69 ? -1.412 3.425 -4.202 1.00 88.44 69 MET A N 1
ATOM 515 C CA . MET A 1 69 ? -0.988 2.887 -2.902 1.00 88.44 69 MET A CA 1
ATOM 516 C C . MET A 1 69 ? -1.379 3.823 -1.756 1.00 88.44 69 MET A C 1
ATOM 518 O O . MET A 1 69 ? -2.020 3.383 -0.801 1.00 88.44 69 MET A O 1
ATOM 522 N N . LEU A 1 70 ? -1.072 5.119 -1.871 1.00 87.31 70 LEU A N 1
ATOM 523 C CA . LEU A 1 70 ? -1.435 6.133 -0.876 1.00 87.31 70 LEU A CA 1
ATOM 524 C C . LEU A 1 70 ? -2.952 6.228 -0.674 1.00 87.31 70 LEU A C 1
ATOM 526 O O . LEU A 1 70 ? -3.419 6.306 0.464 1.00 87.31 70 LEU A O 1
ATOM 530 N N . SER A 1 71 ? -3.730 6.185 -1.756 1.00 84.94 71 SER A N 1
ATOM 531 C CA . SER A 1 71 ? -5.193 6.202 -1.699 1.00 84.94 71 SER A CA 1
ATOM 532 C C . SER A 1 71 ? -5.741 4.979 -0.956 1.00 84.94 71 SER A C 1
ATOM 534 O O . SER A 1 71 ? -6.511 5.129 -0.005 1.00 84.94 71 SER A O 1
ATOM 536 N N . MET A 1 72 ? -5.288 3.769 -1.309 1.00 89.88 72 MET A N 1
ATOM 537 C CA . MET A 1 72 ? -5.746 2.537 -0.655 1.00 89.88 72 MET A CA 1
ATOM 538 C C . MET A 1 72 ? -5.339 2.474 0.823 1.00 89.88 72 MET A C 1
ATOM 540 O O . MET A 1 72 ? -6.149 2.058 1.654 1.00 89.88 72 MET A O 1
ATOM 544 N N . LEU A 1 73 ? -4.132 2.939 1.167 1.00 84.88 73 LEU A N 1
ATOM 545 C CA . LEU A 1 73 ? -3.668 3.067 2.554 1.00 84.88 73 LEU A CA 1
ATOM 546 C C . LEU A 1 73 ? -4.500 4.083 3.344 1.00 84.88 73 LEU A C 1
ATOM 548 O O . LEU A 1 73 ? -4.884 3.851 4.488 1.00 84.88 73 LEU A O 1
ATOM 552 N N . THR A 1 74 ? -4.848 5.210 2.728 1.00 83.25 74 THR A N 1
ATOM 553 C CA . THR A 1 74 ? -5.705 6.211 3.376 1.00 83.25 74 THR A CA 1
ATOM 554 C C . THR A 1 74 ? -7.079 5.617 3.691 1.00 83.25 74 THR A C 1
ATOM 556 O O . THR A 1 74 ? -7.594 5.774 4.802 1.00 83.25 74 THR A O 1
ATOM 559 N N . ILE A 1 75 ? -7.661 4.865 2.751 1.00 79.12 75 ILE A N 1
ATOM 560 C CA . ILE A 1 75 ? -8.949 4.185 2.943 1.00 79.12 75 ILE A CA 1
ATOM 561 C C . ILE A 1 75 ? -8.852 3.115 4.046 1.00 79.12 75 ILE A C 1
ATOM 563 O O . ILE A 1 75 ? -9.725 3.065 4.920 1.00 79.12 75 ILE A O 1
ATOM 567 N N . SER A 1 76 ? -7.799 2.283 4.062 1.00 80.38 76 SER A N 1
ATOM 568 C CA . SER A 1 76 ? -7.621 1.232 5.082 1.00 80.38 76 SER A CA 1
ATOM 569 C C . SER A 1 76 ? -7.483 1.813 6.495 1.00 80.38 76 SER A C 1
ATOM 571 O O . SER A 1 76 ? -8.068 1.282 7.452 1.00 80.38 76 SER A O 1
ATOM 573 N N . GLN A 1 77 ? -6.776 2.940 6.617 1.00 75.44 77 GLN A N 1
ATOM 574 C CA . GLN A 1 77 ? -6.487 3.609 7.884 1.00 75.44 77 GLN A CA 1
ATOM 575 C C . GLN A 1 77 ? -7.624 4.507 8.392 1.00 75.44 77 GLN A C 1
ATOM 577 O O . GLN A 1 77 ? -7.662 4.829 9.583 1.00 75.44 77 GLN A O 1
ATOM 582 N N . THR A 1 78 ? -8.579 4.893 7.540 1.00 75.12 78 THR A N 1
ATOM 583 C CA . THR A 1 78 ? -9.665 5.801 7.934 1.00 75.12 78 THR A CA 1
ATOM 584 C C . THR A 1 78 ? -10.567 5.155 8.994 1.00 75.12 78 THR A C 1
ATOM 586 O O . THR A 1 78 ? -11.156 4.081 8.803 1.00 75.12 78 THR A O 1
ATOM 589 N N . ALA A 1 79 ? -10.673 5.793 10.161 1.00 73.69 79 ALA A N 1
ATOM 590 C CA . ALA A 1 79 ? -11.580 5.365 11.222 1.00 73.69 79 ALA A CA 1
ATOM 591 C C . ALA A 1 79 ? -13.040 5.536 10.767 1.00 73.69 79 ALA A C 1
ATOM 593 O O . ALA A 1 79 ? -13.374 6.512 10.110 1.00 73.69 79 ALA A O 1
ATOM 594 N N . GLY A 1 80 ? -13.905 4.567 11.077 1.00 71.19 80 GLY A N 1
ATOM 595 C CA . GLY A 1 80 ? -15.313 4.596 10.653 1.00 71.19 80 GLY A CA 1
ATOM 596 C C . GLY A 1 80 ? -15.576 4.216 9.188 1.00 71.19 80 GLY A C 1
ATOM 597 O O . GLY A 1 80 ? -16.733 4.048 8.822 1.00 71.19 80 GLY A O 1
ATOM 598 N N . MET A 1 81 ? -14.540 4.008 8.367 1.00 68.75 81 MET A N 1
ATOM 599 C CA . MET A 1 81 ? -14.711 3.504 7.000 1.00 68.75 81 MET A CA 1
ATOM 600 C C . MET A 1 81 ? -15.291 2.082 7.011 1.00 68.75 81 MET A C 1
ATOM 602 O O . MET A 1 81 ? -14.882 1.244 7.827 1.00 68.75 81 MET A O 1
ATOM 606 N N . ALA A 1 82 ? -16.231 1.822 6.101 1.00 82.19 82 ALA A N 1
ATOM 607 C CA . ALA A 1 82 ? -16.959 0.565 6.022 1.00 82.19 82 ALA A CA 1
ATOM 608 C C . ALA A 1 82 ? -16.011 -0.640 5.839 1.00 82.19 82 ALA A C 1
ATOM 610 O O . ALA A 1 82 ? -14.958 -0.554 5.197 1.00 82.19 82 ALA A O 1
ATOM 611 N N . ALA A 1 83 ? -16.336 -1.767 6.478 1.00 79.38 83 ALA A N 1
ATOM 612 C CA . ALA A 1 83 ? -15.427 -2.914 6.558 1.00 79.38 83 ALA A CA 1
ATOM 613 C C . ALA A 1 83 ? -15.184 -3.578 5.191 1.00 79.38 83 ALA A C 1
ATOM 615 O O . ALA A 1 83 ? -14.100 -4.102 4.935 1.00 79.38 83 ALA A O 1
ATOM 616 N N . ASP A 1 84 ? -16.183 -3.546 4.319 1.00 84.56 84 ASP A N 1
ATOM 617 C CA . ASP A 1 84 ? -16.117 -3.944 2.916 1.00 84.56 84 ASP A CA 1
ATOM 618 C C . ASP A 1 84 ? -15.184 -3.032 2.110 1.00 84.56 84 ASP A C 1
ATOM 620 O O . ASP A 1 84 ? -14.286 -3.544 1.443 1.00 84.56 84 ASP A O 1
ATOM 624 N N . ALA A 1 85 ? -15.302 -1.709 2.258 1.00 77.44 85 ALA A N 1
ATOM 625 C CA . ALA A 1 85 ? -14.415 -0.739 1.617 1.00 77.44 85 ALA A CA 1
ATOM 626 C C . ALA A 1 85 ? -12.953 -0.942 2.042 1.00 77.44 85 ALA A C 1
ATOM 628 O O . ALA A 1 85 ? -12.058 -0.976 1.199 1.00 77.44 85 ALA A O 1
ATOM 629 N N . LYS A 1 86 ? -12.700 -1.194 3.334 1.00 82.94 86 LYS A N 1
ATOM 630 C CA . LYS A 1 86 ? -11.351 -1.524 3.829 1.00 82.94 86 LYS A CA 1
ATOM 631 C C . LYS A 1 86 ? -10.803 -2.815 3.237 1.00 82.94 86 LYS A C 1
ATOM 633 O O . LYS A 1 86 ? -9.633 -2.878 2.871 1.00 82.94 86 LYS A O 1
ATOM 638 N N . ARG A 1 87 ? -11.631 -3.860 3.144 1.00 87.06 87 ARG A N 1
ATOM 639 C CA . ARG A 1 87 ? -11.230 -5.140 2.539 1.00 87.06 87 ARG A CA 1
ATOM 640 C C . ARG A 1 87 ? -10.952 -4.985 1.048 1.00 87.06 87 ARG A C 1
ATOM 642 O O . ARG A 1 87 ? -9.992 -5.571 0.562 1.00 87.06 87 ARG A O 1
ATOM 649 N N . ALA A 1 88 ? -11.772 -4.219 0.333 1.00 88.19 88 ALA A N 1
ATOM 650 C CA . ALA A 1 88 ? -11.561 -3.923 -1.077 1.00 88.19 88 ALA A CA 1
ATOM 651 C C . ALA A 1 88 ? -10.255 -3.143 -1.280 1.00 88.19 88 ALA A C 1
ATOM 653 O O . ALA A 1 88 ? -9.418 -3.573 -2.069 1.00 88.19 88 ALA A O 1
ATOM 654 N N . ALA A 1 89 ? -10.030 -2.089 -0.491 1.00 87.00 89 ALA A N 1
ATOM 655 C CA . ALA A 1 89 ? -8.801 -1.303 -0.537 1.00 87.00 89 ALA A CA 1
ATOM 656 C C . ALA A 1 89 ? -7.557 -2.155 -0.255 1.00 87.00 89 ALA A C 1
ATOM 658 O O . ALA A 1 89 ? -6.583 -2.069 -0.992 1.00 87.00 89 ALA A O 1
ATOM 659 N N . LEU A 1 90 ? -7.605 -3.052 0.737 1.00 89.06 90 LEU A N 1
ATOM 660 C CA . LEU A 1 90 ? -6.502 -3.978 1.016 1.00 89.06 90 LEU A CA 1
ATOM 661 C C . LEU A 1 90 ? -6.230 -4.947 -0.143 1.00 89.06 90 LEU A C 1
ATOM 663 O O . LEU A 1 90 ? -5.072 -5.209 -0.449 1.00 89.06 90 LEU A O 1
ATOM 667 N N . LYS A 1 91 ? -7.267 -5.470 -0.809 1.00 91.00 91 LYS A N 1
ATOM 668 C CA . LYS A 1 91 ? -7.087 -6.343 -1.984 1.00 91.00 91 LYS A CA 1
ATOM 669 C C . LYS A 1 91 ? -6.405 -5.601 -3.133 1.00 91.00 91 LYS A C 1
ATOM 671 O O . LYS A 1 91 ? -5.474 -6.134 -3.730 1.00 91.00 91 LYS A O 1
ATOM 676 N N . VAL A 1 92 ? -6.855 -4.379 -3.417 1.00 89.06 92 VAL A N 1
ATOM 677 C CA . VAL A 1 92 ? -6.258 -3.528 -4.456 1.00 89.06 92 VAL A CA 1
ATOM 678 C C . VAL A 1 92 ? -4.828 -3.145 -4.076 1.00 89.06 92 VAL A C 1
ATOM 680 O O . VAL A 1 92 ? -3.940 -3.230 -4.916 1.00 89.06 92 VAL A O 1
ATOM 683 N N . LEU A 1 93 ? -4.578 -2.811 -2.808 1.00 89.12 93 LEU A N 1
ATOM 684 C CA . LEU A 1 93 ? -3.240 -2.508 -2.304 1.00 89.12 93 LEU A CA 1
ATOM 685 C C . LEU A 1 93 ? -2.282 -3.683 -2.518 1.00 89.12 93 LEU A C 1
ATOM 687 O O . LEU A 1 93 ? -1.195 -3.481 -3.043 1.00 89.12 93 LEU A O 1
ATOM 691 N N . VAL A 1 94 ? -2.689 -4.908 -2.168 1.00 90.19 94 VAL A N 1
ATOM 692 C CA . VAL A 1 94 ? -1.867 -6.110 -2.387 1.00 90.19 94 VAL A CA 1
ATOM 693 C C . VAL A 1 94 ? -1.540 -6.283 -3.869 1.00 90.19 94 VAL A C 1
ATOM 695 O O . VAL A 1 94 ? -0.386 -6.540 -4.208 1.00 90.19 94 VAL A O 1
ATOM 698 N N . LEU A 1 95 ? -2.521 -6.104 -4.757 1.00 91.12 95 LEU A N 1
ATOM 699 C CA . LEU A 1 95 ? -2.298 -6.185 -6.200 1.00 91.12 95 LEU A CA 1
ATOM 700 C C . LEU A 1 95 ? -1.276 -5.140 -6.673 1.00 91.12 95 LEU A C 1
ATOM 702 O O . LEU A 1 95 ? -0.305 -5.492 -7.339 1.00 91.12 95 LEU A O 1
ATOM 706 N N . VAL A 1 96 ? -1.464 -3.875 -6.291 1.00 89.69 96 VAL A N 1
ATOM 707 C CA . VAL A 1 96 ? -0.583 -2.770 -6.693 1.00 89.69 96 VAL A CA 1
ATOM 708 C C . VAL A 1 96 ? 0.837 -2.958 -6.157 1.00 89.69 96 VAL A C 1
ATOM 710 O O . VAL A 1 96 ? 1.794 -2.831 -6.917 1.00 89.69 96 VAL A O 1
ATOM 713 N N . VAL A 1 97 ? 0.986 -3.317 -4.880 1.00 89.31 97 VAL A N 1
ATOM 714 C CA . VAL A 1 97 ? 2.289 -3.610 -4.261 1.00 89.31 97 VAL A CA 1
ATOM 715 C C . VAL A 1 97 ? 2.981 -4.763 -4.987 1.00 89.31 97 VAL A C 1
ATOM 717 O O . VAL A 1 97 ? 4.175 -4.679 -5.257 1.00 89.31 97 VAL A O 1
ATOM 720 N N . THR A 1 98 ? 2.242 -5.813 -5.357 1.00 90.88 98 THR A N 1
ATOM 721 C CA . THR A 1 98 ? 2.808 -6.965 -6.077 1.00 90.88 98 THR A CA 1
ATOM 722 C C . THR A 1 98 ? 3.309 -6.569 -7.465 1.00 90.88 98 THR A C 1
ATOM 724 O O . THR A 1 98 ? 4.427 -6.927 -7.831 1.00 90.88 98 THR A O 1
ATOM 727 N N . ILE A 1 99 ? 2.521 -5.796 -8.221 1.00 89.62 99 ILE A N 1
ATOM 728 C CA . ILE A 1 99 ? 2.930 -5.284 -9.538 1.00 89.62 99 ILE A CA 1
ATOM 729 C C . ILE A 1 99 ? 4.162 -4.388 -9.389 1.00 89.62 99 ILE A C 1
ATOM 731 O O . ILE A 1 99 ? 5.151 -4.577 -10.091 1.00 89.62 99 ILE A O 1
ATOM 735 N N . SER A 1 100 ? 4.135 -3.456 -8.437 1.00 86.88 100 SER A N 1
ATOM 736 C CA . SER A 1 100 ? 5.234 -2.522 -8.196 1.00 86.88 100 SER A CA 1
ATOM 737 C C . SER A 1 100 ? 6.525 -3.254 -7.802 1.00 86.88 100 SER A C 1
ATOM 739 O O . SER A 1 100 ? 7.595 -2.962 -8.340 1.00 86.88 100 SER A O 1
ATOM 741 N N . ALA A 1 101 ? 6.441 -4.273 -6.943 1.00 88.06 101 ALA A N 1
ATOM 742 C CA . ALA A 1 101 ? 7.578 -5.120 -6.590 1.00 88.06 101 ALA A CA 1
ATOM 743 C C . ALA A 1 101 ? 8.105 -5.900 -7.805 1.00 88.06 101 ALA A C 1
ATOM 745 O O . ALA A 1 101 ? 9.314 -5.952 -8.013 1.00 88.06 101 ALA A O 1
ATOM 746 N N . ALA A 1 102 ? 7.221 -6.445 -8.646 1.00 88.12 102 ALA A N 1
ATOM 747 C CA . ALA A 1 102 ? 7.616 -7.144 -9.867 1.00 88.12 102 ALA A CA 1
ATOM 748 C C . ALA A 1 102 ? 8.334 -6.219 -10.865 1.00 88.12 102 ALA A C 1
ATOM 750 O O . ALA A 1 102 ? 9.343 -6.620 -11.439 1.00 88.12 102 ALA A O 1
ATOM 751 N N . VAL A 1 103 ? 7.876 -4.973 -11.035 1.00 85.62 103 VAL A N 1
ATOM 752 C CA . VAL A 1 103 ? 8.543 -3.980 -11.897 1.00 85.62 103 VAL A CA 1
ATOM 753 C C . VAL A 1 103 ? 9.910 -3.588 -11.328 1.00 85.62 103 VAL A C 1
ATOM 755 O O . VAL A 1 103 ? 10.893 -3.571 -12.066 1.00 85.62 103 VAL A O 1
ATOM 758 N N . ASN A 1 104 ? 10.009 -3.347 -10.014 1.00 86.06 104 ASN A N 1
ATOM 759 C CA . ASN A 1 104 ? 11.295 -3.087 -9.352 1.00 86.06 104 ASN A CA 1
ATOM 760 C C . ASN A 1 104 ? 12.266 -4.268 -9.513 1.00 86.06 104 ASN A C 1
ATOM 762 O O . ASN A 1 104 ? 13.463 -4.062 -9.720 1.00 86.06 104 ASN A O 1
ATOM 766 N N . PHE A 1 105 ? 11.748 -5.498 -9.459 1.00 87.19 105 PHE A N 1
ATOM 767 C CA . PHE A 1 105 ? 12.532 -6.695 -9.722 1.00 87.19 105 PHE A CA 1
ATOM 768 C C . PHE A 1 105 ? 12.917 -6.814 -11.194 1.00 87.19 105 PHE A C 1
ATOM 770 O O . PHE A 1 105 ? 14.002 -7.293 -11.475 1.00 87.19 105 PHE A O 1
ATOM 777 N N . ALA A 1 106 ? 12.072 -6.427 -12.148 1.00 85.62 106 ALA A N 1
ATOM 778 C CA . ALA A 1 106 ? 12.356 -6.534 -13.582 1.00 85.62 106 ALA A CA 1
ATOM 779 C C . ALA A 1 106 ? 13.384 -5.505 -14.078 1.00 85.62 106 ALA A C 1
ATOM 781 O O . ALA A 1 106 ? 14.046 -5.748 -15.087 1.00 85.62 106 ALA A O 1
ATOM 782 N N . ALA A 1 107 ? 13.544 -4.395 -13.355 1.00 83.19 107 ALA A N 1
ATOM 783 C CA . ALA A 1 107 ? 14.485 -3.340 -13.694 1.00 83.19 107 ALA A CA 1
ATOM 784 C C . ALA A 1 107 ? 15.933 -3.859 -13.863 1.00 83.19 107 ALA A C 1
ATOM 786 O O . ALA A 1 107 ? 16.376 -4.743 -13.116 1.00 83.19 107 ALA A O 1
ATOM 787 N N . PRO A 1 108 ? 16.695 -3.318 -14.831 1.00 77.75 108 PRO A N 1
ATOM 788 C CA . PRO A 1 108 ? 18.065 -3.718 -15.101 1.00 77.75 108 PRO A CA 1
ATOM 789 C C . PRO A 1 108 ? 18.966 -3.350 -13.921 1.00 77.75 108 PRO A C 1
ATOM 791 O O . PRO A 1 108 ? 18.860 -2.275 -13.336 1.00 77.75 108 PRO A O 1
ATOM 794 N N . GLY A 1 109 ? 19.874 -4.259 -13.572 1.00 81.06 109 GLY A N 1
ATOM 795 C CA . GLY A 1 109 ? 20.844 -4.048 -12.505 1.00 81.06 109 GLY A CA 1
ATOM 796 C C . GLY A 1 109 ? 21.348 -5.354 -11.890 1.00 81.06 109 GLY A C 1
ATOM 797 O O . GLY A 1 109 ? 20.843 -6.436 -12.213 1.00 81.06 109 GLY A O 1
ATOM 798 N N . PRO A 1 110 ? 22.337 -5.272 -10.985 1.00 86.12 110 PRO A N 1
ATOM 799 C CA . PRO A 1 110 ? 22.811 -6.421 -10.226 1.00 86.12 110 PRO A CA 1
ATOM 800 C C . PRO A 1 110 ? 21.663 -7.078 -9.455 1.00 86.12 110 PRO A C 1
ATOM 802 O O . PRO A 1 110 ? 20.818 -6.386 -8.882 1.00 86.12 110 PRO A O 1
ATOM 805 N N . LEU A 1 111 ? 21.657 -8.413 -9.392 1.00 84.81 1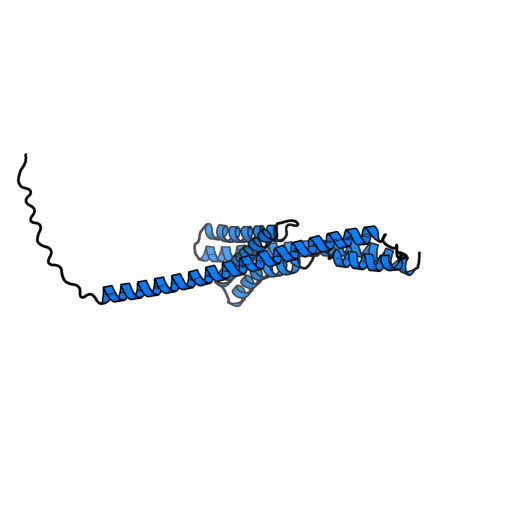11 LEU A N 1
ATOM 806 C CA . LEU A 1 111 ? 20.598 -9.186 -8.730 1.00 84.81 111 LEU A CA 1
ATOM 807 C C . LEU A 1 111 ? 20.319 -8.691 -7.300 1.00 84.81 111 LEU A C 1
ATOM 809 O O . LEU A 1 111 ? 19.161 -8.536 -6.920 1.00 84.81 111 LEU A O 1
ATOM 813 N N . GLY A 1 112 ? 21.371 -8.376 -6.535 1.00 82.12 112 GLY A N 1
ATOM 814 C CA . GLY A 1 112 ? 21.239 -7.853 -5.173 1.00 82.12 112 GLY A CA 1
ATOM 815 C C . GLY A 1 112 ? 20.450 -6.542 -5.100 1.00 82.12 112 GLY A C 1
ATOM 816 O O . GLY A 1 112 ? 19.587 -6.396 -4.241 1.00 82.12 112 GLY A O 1
ATOM 817 N N . LEU A 1 113 ? 20.672 -5.618 -6.039 1.00 81.69 113 LEU A N 1
ATOM 818 C CA . LEU A 1 113 ? 19.973 -4.331 -6.071 1.00 81.69 113 LEU A CA 1
ATOM 819 C C . LEU A 1 113 ? 18.486 -4.504 -6.418 1.00 81.69 113 LEU A C 1
ATOM 821 O O . LEU A 1 113 ? 17.624 -3.895 -5.788 1.00 81.69 113 LEU A O 1
ATOM 825 N N . ARG A 1 114 ? 18.179 -5.399 -7.364 1.00 85.38 114 ARG A N 1
ATOM 826 C CA . ARG A 1 114 ? 16.804 -5.747 -7.767 1.00 85.38 114 ARG A CA 1
ATOM 827 C C . ARG A 1 114 ? 16.011 -6.336 -6.600 1.00 85.38 114 ARG A C 1
ATOM 829 O O . ARG A 1 114 ? 14.860 -5.959 -6.374 1.00 85.38 114 ARG A O 1
ATOM 836 N N . ILE A 1 115 ? 16.644 -7.219 -5.825 1.00 85.56 115 ILE A N 1
ATOM 837 C CA . ILE A 1 115 ? 16.061 -7.784 -4.602 1.00 85.56 115 ILE A CA 1
ATOM 838 C C . ILE A 1 115 ? 15.801 -6.674 -3.577 1.00 85.56 115 ILE A C 1
ATOM 840 O O . ILE A 1 115 ? 14.691 -6.592 -3.058 1.00 85.56 115 ILE A O 1
ATOM 844 N N . ILE A 1 116 ? 16.774 -5.792 -3.320 1.00 84.12 116 ILE A N 1
ATOM 845 C CA . ILE A 1 116 ? 16.630 -4.695 -2.348 1.00 84.12 116 ILE A CA 1
ATOM 846 C C . ILE A 1 116 ? 15.444 -3.790 -2.699 1.00 84.12 116 ILE A C 1
ATOM 848 O O . ILE A 1 116 ? 14.587 -3.573 -1.846 1.00 84.12 116 ILE A O 1
ATOM 852 N N . PHE A 1 117 ? 15.331 -3.310 -3.941 1.00 83.62 117 PHE A N 1
ATOM 853 C CA . PHE A 1 117 ? 14.217 -2.435 -4.331 1.00 83.62 117 PHE A CA 1
ATOM 854 C C . PHE A 1 117 ? 12.855 -3.135 -4.263 1.00 83.62 117 PHE A C 1
ATOM 856 O O . PHE A 1 117 ? 11.869 -2.542 -3.827 1.00 83.62 117 PHE A O 1
ATOM 863 N N . SER A 1 118 ? 12.805 -4.425 -4.598 1.00 85.44 118 SER A N 1
ATOM 864 C CA . SER A 1 118 ? 11.585 -5.227 -4.442 1.00 85.44 118 SER A CA 1
ATOM 865 C C . SER A 1 118 ? 11.175 -5.360 -2.970 1.00 85.44 118 SER A C 1
ATOM 867 O O . SER A 1 118 ? 9.996 -5.244 -2.634 1.00 85.44 118 SER A O 1
ATOM 869 N N . LEU A 1 119 ? 12.149 -5.550 -2.072 1.00 83.56 119 LEU A N 1
ATOM 870 C CA . LEU A 1 119 ? 11.917 -5.600 -0.627 1.00 83.56 119 LEU A CA 1
ATOM 871 C C . LEU A 1 119 ? 11.498 -4.242 -0.056 1.00 83.56 119 LEU A C 1
ATOM 873 O O . LEU A 1 119 ? 10.650 -4.211 0.831 1.00 83.56 119 LEU A O 1
ATOM 877 N N . VAL A 1 120 ? 12.028 -3.129 -0.572 1.00 84.25 120 VAL A N 1
ATOM 878 C CA . VAL A 1 120 ? 11.603 -1.772 -0.183 1.00 84.25 120 VAL A CA 1
ATOM 879 C C . VAL A 1 120 ? 10.119 -1.552 -0.494 1.00 84.25 120 VAL A C 1
ATOM 881 O O . VAL A 1 120 ? 9.394 -1.026 0.347 1.00 84.25 120 VAL A O 1
ATOM 884 N N . VAL A 1 121 ? 9.627 -2.028 -1.642 1.00 84.06 121 VAL A N 1
ATOM 885 C CA . VAL A 1 121 ? 8.184 -2.004 -1.941 1.00 84.06 121 VAL A CA 1
ATOM 886 C C . VAL A 1 121 ? 7.402 -2.922 -1.001 1.00 84.06 121 VAL A C 1
ATOM 888 O O . VAL A 1 121 ? 6.364 -2.529 -0.473 1.00 84.06 121 VAL A O 1
ATOM 891 N N . GLY A 1 122 ? 7.910 -4.125 -0.717 1.00 79.38 122 GLY A N 1
ATOM 892 C CA . GLY A 1 122 ? 7.301 -5.024 0.271 1.00 79.38 122 GLY A CA 1
ATOM 893 C C . GLY A 1 122 ? 7.222 -4.417 1.681 1.00 79.38 122 GLY A C 1
ATOM 894 O O . GLY A 1 122 ? 6.244 -4.638 2.402 1.00 79.38 122 GLY A O 1
ATOM 895 N N . LEU A 1 123 ? 8.204 -3.592 2.059 1.00 79.06 123 LEU A N 1
ATOM 896 C CA . LEU A 1 123 ? 8.247 -2.886 3.339 1.00 79.06 123 LEU A CA 1
ATOM 897 C C . LEU A 1 123 ? 7.057 -1.929 3.503 1.00 79.06 123 LEU A C 1
ATOM 899 O O . LEU A 1 123 ? 6.572 -1.787 4.621 1.00 79.06 123 LEU A O 1
ATOM 903 N N . VAL A 1 124 ? 6.523 -1.348 2.421 1.00 77.56 124 VAL A N 1
ATOM 904 C CA . VAL A 1 124 ? 5.300 -0.520 2.461 1.00 77.56 124 VAL A CA 1
ATOM 905 C C . VAL A 1 124 ? 4.121 -1.311 3.034 1.00 77.56 124 VAL A C 1
ATOM 907 O O . VAL A 1 124 ? 3.451 -0.855 3.963 1.00 77.56 124 VAL A O 1
ATOM 910 N N . ALA A 1 125 ? 3.906 -2.534 2.542 1.00 75.75 125 ALA A N 1
ATOM 911 C CA . ALA A 1 125 ? 2.865 -3.419 3.059 1.00 75.75 125 ALA A CA 1
ATOM 912 C C . ALA A 1 125 ? 3.178 -3.917 4.483 1.00 75.75 125 ALA A C 1
ATOM 914 O O . ALA A 1 125 ? 2.274 -4.036 5.312 1.00 75.75 125 ALA A O 1
ATOM 915 N N . GLY A 1 126 ? 4.456 -4.174 4.788 1.00 75.12 126 GLY A N 1
ATOM 916 C CA . GLY A 1 126 ? 4.906 -4.592 6.119 1.00 75.12 126 GLY A CA 1
ATOM 917 C C . GLY A 1 126 ? 4.675 -3.529 7.198 1.00 75.12 126 GLY A C 1
ATOM 918 O O . GLY A 1 126 ? 4.124 -3.829 8.258 1.00 75.12 126 GLY A O 1
ATOM 919 N N . VAL A 1 127 ? 5.032 -2.273 6.919 1.00 75.00 127 VAL A N 1
ATOM 920 C CA . VAL A 1 127 ? 4.809 -1.133 7.823 1.00 75.00 127 VAL A CA 1
ATOM 921 C C . VAL A 1 127 ? 3.318 -0.909 8.053 1.00 75.00 127 VAL A C 1
ATOM 923 O O . VAL A 1 127 ? 2.914 -0.667 9.190 1.00 75.00 127 VAL A O 1
ATOM 926 N N . GLU A 1 128 ? 2.486 -1.057 7.019 1.00 71.12 128 GLU A N 1
ATOM 927 C CA . GLU A 1 128 ? 1.028 -0.973 7.162 1.00 71.12 128 GLU A CA 1
ATOM 928 C C . GLU A 1 128 ? 0.474 -2.091 8.052 1.00 71.12 128 GLU A C 1
ATOM 930 O O . GLU A 1 128 ? -0.345 -1.841 8.941 1.00 71.12 128 GLU A O 1
ATOM 935 N N . TRP A 1 129 ? 0.941 -3.326 7.865 1.00 75.62 129 TRP A N 1
ATOM 936 C CA . TRP A 1 129 ? 0.520 -4.449 8.699 1.00 75.62 129 TRP A CA 1
ATOM 937 C C . TRP A 1 129 ? 0.836 -4.207 10.180 1.00 75.62 129 TRP A C 1
ATOM 939 O O . TRP A 1 129 ? -0.016 -4.444 11.041 1.00 75.62 129 TRP A O 1
ATOM 949 N N . VAL A 1 130 ? 2.021 -3.665 10.479 1.00 69.94 130 VAL A N 1
ATOM 950 C CA . VAL A 1 130 ? 2.409 -3.276 11.842 1.00 69.94 130 VAL A CA 1
ATOM 951 C C . VAL A 1 130 ? 1.558 -2.104 12.343 1.00 69.94 130 VAL A C 1
ATOM 953 O O . VAL A 1 130 ? 1.027 -2.163 13.452 1.00 69.94 130 VAL A O 1
ATOM 956 N N . ALA A 1 131 ? 1.355 -1.062 11.535 1.00 67.94 131 ALA A N 1
ATOM 957 C CA . ALA A 1 131 ? 0.546 0.100 11.907 1.00 67.94 131 ALA A CA 1
ATOM 958 C C . ALA A 1 131 ? -0.907 -0.282 12.240 1.00 67.94 131 ALA A C 1
ATOM 960 O O . ALA A 1 131 ? -1.476 0.229 13.205 1.00 67.94 131 ALA A O 1
ATOM 961 N N . ALA A 1 132 ? -1.490 -1.240 11.515 1.00 66.06 132 ALA A N 1
ATOM 962 C CA . ALA A 1 132 ? -2.830 -1.754 11.787 1.00 66.06 132 ALA A CA 1
ATOM 963 C C . ALA A 1 132 ? -2.951 -2.453 13.157 1.00 66.06 132 ALA A C 1
ATOM 965 O O . ALA A 1 132 ? -4.058 -2.514 13.710 1.00 66.06 132 ALA A O 1
ATOM 966 N N . LYS A 1 133 ? -1.835 -2.965 13.699 1.00 68.12 133 LYS A N 1
ATOM 967 C CA . LYS A 1 133 ? -1.743 -3.622 15.014 1.00 68.12 133 LYS A CA 1
ATOM 968 C C . LYS A 1 133 ? -1.500 -2.641 16.159 1.00 68.12 133 LYS A C 1
ATOM 970 O O . LYS A 1 133 ? -1.931 -2.917 17.274 1.00 68.12 133 LYS A O 1
ATOM 975 N N . ILE A 1 134 ? -0.877 -1.492 15.897 1.00 60.69 134 ILE A N 1
ATOM 976 C CA . ILE A 1 134 ? -0.651 -0.438 16.896 1.00 60.69 134 ILE A CA 1
ATOM 977 C C . ILE A 1 134 ? -1.931 0.395 17.029 1.00 60.69 134 ILE A C 1
ATOM 979 O O . ILE A 1 134 ? -2.047 1.512 16.526 1.00 60.69 134 ILE A O 1
ATOM 983 N N . ARG A 1 135 ? -2.938 -0.170 17.696 1.00 57.06 135 ARG A N 1
ATOM 984 C CA . ARG A 1 135 ? -4.119 0.571 18.154 1.00 57.06 135 ARG A CA 1
ATOM 985 C C . ARG A 1 135 ? -3.990 0.793 19.659 1.00 57.06 135 ARG A C 1
ATOM 987 O O . ARG A 1 135 ? -3.515 -0.116 20.337 1.00 57.06 135 ARG A O 1
ATOM 994 N N . PRO A 1 136 ? -4.403 1.956 20.199 1.00 55.41 136 PRO A N 1
ATOM 995 C CA . PRO A 1 136 ? -4.629 2.062 21.631 1.00 55.41 136 PRO A CA 1
ATOM 996 C C . PRO A 1 136 ? -5.658 0.994 21.983 1.00 55.41 136 PRO A C 1
ATOM 998 O O . PRO A 1 136 ? -6.780 1.016 21.469 1.00 55.41 136 PRO A O 1
ATOM 1001 N N . ASP A 1 137 ? -5.246 0.012 22.773 1.00 54.44 137 ASP A N 1
ATOM 1002 C CA . ASP A 1 137 ? -6.146 -1.024 23.240 1.00 54.44 137 ASP A CA 1
ATOM 1003 C C . ASP A 1 137 ? -7.016 -0.416 24.337 1.00 54.44 137 ASP A C 1
ATOM 1005 O O . ASP A 1 137 ? -6.727 -0.515 25.526 1.00 54.44 137 ASP A O 1
ATOM 1009 N N . PHE A 1 138 ? -8.061 0.293 23.915 1.00 50.28 138 PHE A N 1
ATOM 1010 C CA . PHE A 1 138 ? -9.028 0.885 24.828 1.00 50.28 138 PHE A CA 1
ATOM 1011 C C . PHE A 1 138 ? -9.711 -0.182 25.690 1.00 50.28 138 PHE A C 1
ATOM 1013 O O . PHE A 1 138 ? -10.124 0.143 26.791 1.00 50.28 138 PHE A O 1
ATOM 1020 N N . ALA A 1 139 ? -9.751 -1.450 25.254 1.00 45.91 139 ALA A N 1
ATOM 1021 C CA . ALA A 1 139 ? -10.267 -2.555 26.055 1.00 45.91 139 ALA A CA 1
ATOM 1022 C C . ALA A 1 139 ? -9.265 -3.012 27.129 1.00 45.91 139 ALA A C 1
ATOM 1024 O O . ALA A 1 139 ? -9.682 -3.317 28.239 1.00 45.91 139 ALA A O 1
ATOM 1025 N N . ALA A 1 140 ? -7.956 -3.008 26.859 1.00 50.94 140 ALA A N 1
ATOM 1026 C CA . ALA A 1 140 ? -6.936 -3.216 27.893 1.00 50.94 140 ALA A CA 1
ATOM 1027 C C . ALA A 1 140 ? -6.802 -2.011 28.838 1.00 50.94 140 ALA A C 1
ATOM 1029 O O . ALA A 1 140 ? -6.502 -2.191 30.015 1.00 50.94 140 ALA A O 1
ATOM 1030 N N . ILE A 1 141 ? -7.042 -0.790 28.348 1.00 49.62 141 ILE A N 1
ATOM 1031 C CA . ILE A 1 141 ? -7.106 0.419 29.181 1.00 49.62 141 ILE A CA 1
ATOM 1032 C C . ILE A 1 141 ? -8.352 0.371 30.072 1.00 49.62 141 ILE A C 1
ATOM 1034 O O . ILE A 1 141 ? -8.213 0.562 31.272 1.00 49.62 141 ILE A O 1
ATOM 1038 N N . GLU A 1 142 ? -9.529 0.019 29.541 1.00 48.12 142 GLU A N 1
ATOM 1039 C CA . GLU A 1 142 ? -10.747 -0.193 30.338 1.00 48.12 142 GLU A CA 1
ATOM 1040 C C . GLU A 1 142 ? -10.600 -1.380 31.300 1.00 48.12 142 GLU A C 1
ATOM 1042 O O . GLU A 1 142 ? -11.021 -1.279 32.444 1.00 48.12 142 GLU A O 1
ATOM 1047 N N . ALA A 1 143 ? -9.965 -2.487 30.902 1.00 50.75 143 ALA A N 1
ATOM 1048 C CA . ALA A 1 143 ? -9.709 -3.620 31.795 1.00 50.75 143 ALA A CA 1
ATOM 1049 C C . ALA A 1 143 ? -8.768 -3.239 32.950 1.00 50.75 143 ALA A C 1
ATOM 1051 O O . ALA A 1 143 ? -9.007 -3.642 34.086 1.00 50.75 143 ALA A O 1
ATOM 1052 N N . ARG A 1 144 ? -7.751 -2.405 32.690 1.00 51.31 144 ARG A N 1
ATOM 1053 C CA . ARG A 1 144 ? -6.856 -1.870 33.728 1.00 51.31 144 ARG A CA 1
ATOM 1054 C C . ARG A 1 144 ? -7.495 -0.763 34.563 1.00 51.31 144 ARG A C 1
ATOM 1056 O O . ARG A 1 144 ? -7.192 -0.667 35.746 1.00 51.31 144 ARG A O 1
ATOM 1063 N N . GLU A 1 145 ? -8.393 0.045 34.000 1.00 45.56 145 GLU A N 1
ATOM 1064 C CA . GLU A 1 145 ? -9.233 0.967 34.774 1.00 45.56 145 GLU A CA 1
ATOM 1065 C C . GLU A 1 145 ? -10.196 0.196 35.677 1.00 45.56 145 GLU A C 1
ATOM 1067 O O . GLU A 1 145 ? -10.386 0.588 36.826 1.00 45.56 145 GLU A O 1
ATOM 1072 N N . VAL A 1 146 ? -10.766 -0.915 35.201 1.00 50.25 146 VAL A N 1
ATOM 1073 C CA . VAL A 1 146 ? -11.629 -1.803 35.988 1.00 50.25 146 VAL A CA 1
ATOM 1074 C C . VAL A 1 146 ? -10.832 -2.512 37.080 1.00 50.25 146 VAL A C 1
ATOM 1076 O O . VAL A 1 146 ? -11.320 -2.543 38.198 1.00 50.25 146 VAL A O 1
ATOM 1079 N N . GLU A 1 147 ? -9.610 -2.994 36.839 1.00 47.69 147 GLU A N 1
ATOM 1080 C CA . GLU A 1 147 ? -8.740 -3.521 37.909 1.00 47.69 147 GLU A CA 1
ATOM 1081 C C . GLU A 1 147 ? -8.342 -2.431 38.919 1.00 47.69 147 GLU A C 1
ATOM 1083 O O . GLU A 1 147 ? -8.437 -2.646 40.125 1.00 47.69 147 GLU A O 1
ATOM 1088 N N . ALA A 1 148 ? -7.996 -1.224 38.457 1.00 48.19 148 ALA A N 1
ATOM 1089 C CA . ALA A 1 148 ? -7.627 -0.108 39.330 1.00 48.19 148 ALA A CA 1
ATOM 1090 C C . ALA A 1 148 ? -8.815 0.486 40.118 1.00 48.19 148 ALA A C 1
ATOM 1092 O O . ALA A 1 148 ? -8.616 1.057 41.190 1.00 48.19 148 ALA A O 1
ATOM 1093 N N . THR A 1 149 ? -10.053 0.365 39.620 1.00 42.66 149 THR A N 1
ATOM 1094 C CA . THR A 1 149 ? -11.273 0.785 40.339 1.00 42.66 149 THR A CA 1
ATOM 1095 C C . THR A 1 149 ? -11.987 -0.350 41.070 1.00 42.66 149 THR A C 1
ATOM 1097 O O . THR A 1 149 ? -12.774 -0.060 41.975 1.00 42.66 149 THR A O 1
ATOM 1100 N N . ALA A 1 150 ? -11.711 -1.619 40.753 1.00 45.28 150 ALA A N 1
ATOM 1101 C CA . ALA A 1 150 ? -12.236 -2.777 41.479 1.00 45.28 150 ALA A CA 1
ATOM 1102 C C . ALA A 1 150 ? -11.708 -2.830 42.917 1.00 45.28 150 ALA A C 1
ATOM 1104 O 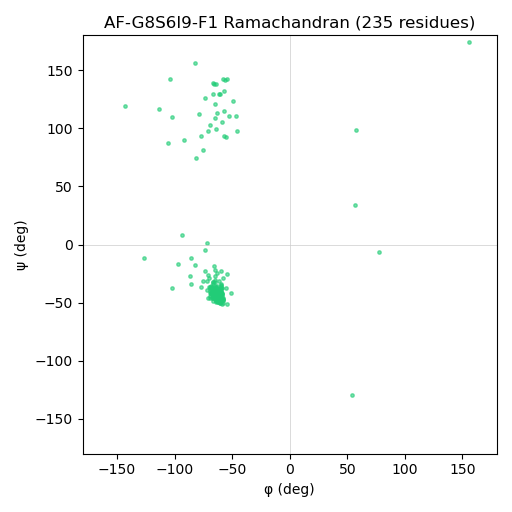O . ALA A 1 150 ? -12.469 -3.176 43.816 1.00 45.28 150 ALA A O 1
ATOM 1105 N N . ASP A 1 151 ? -10.482 -2.359 43.160 1.00 44.88 151 ASP A N 1
ATOM 1106 C CA . ASP A 1 151 ? -9.932 -2.208 44.516 1.00 44.88 151 ASP A CA 1
ATOM 1107 C C . ASP A 1 151 ? -10.526 -1.022 45.307 1.00 44.88 151 ASP A C 1
ATOM 1109 O O . ASP A 1 151 ? -10.214 -0.836 46.484 1.00 44.88 151 ASP A O 1
ATOM 1113 N N . VAL A 1 152 ? -11.387 -0.188 44.699 1.00 49.47 152 VAL A N 1
ATOM 1114 C CA . VAL A 1 152 ? -11.916 1.043 45.334 1.00 49.47 152 VAL A CA 1
ATOM 1115 C C . VAL A 1 152 ? -13.444 1.137 45.326 1.00 49.47 152 VAL A C 1
ATOM 1117 O O . VAL A 1 152 ? -14.013 1.974 46.029 1.00 49.47 152 VAL A O 1
ATOM 1120 N N . ARG A 1 153 ? -14.159 0.283 44.586 1.00 39.31 153 ARG A N 1
ATOM 1121 C CA . ARG A 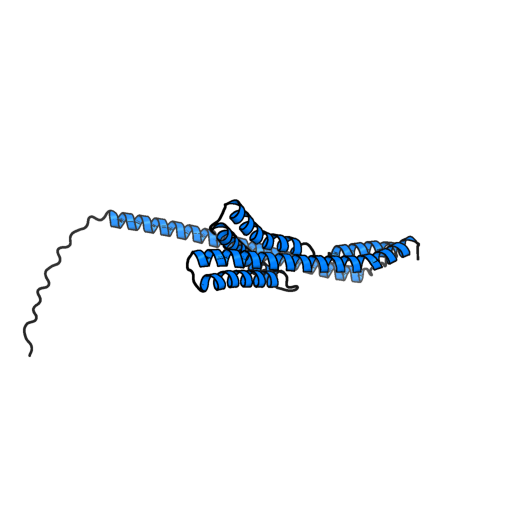1 153 ? -15.628 0.256 44.623 1.00 39.31 153 ARG A CA 1
ATOM 1122 C C . ARG A 1 153 ? -16.132 -0.918 45.460 1.00 39.31 153 ARG A C 1
ATOM 1124 O O . ARG A 1 153 ? -16.090 -2.045 44.971 1.00 39.31 153 ARG A O 1
ATOM 1131 N N . PRO A 1 154 ? -16.719 -0.686 46.656 1.00 43.75 154 PRO A N 1
ATOM 1132 C CA . PRO A 1 154 ? -17.541 -1.718 47.267 1.00 43.75 154 PRO A CA 1
ATOM 1133 C C . PRO A 1 154 ? -18.640 -2.071 46.264 1.00 43.75 154 PRO A C 1
ATOM 1135 O O . PRO A 1 154 ? -19.242 -1.176 45.662 1.00 43.75 154 PRO A O 1
ATOM 1138 N N . ALA A 1 155 ? -18.831 -3.370 46.035 1.00 47.12 155 ALA A N 1
ATOM 1139 C CA . ALA A 1 155 ? -19.743 -3.925 45.047 1.00 47.12 155 ALA A CA 1
ATOM 1140 C C . ALA A 1 155 ? -21.111 -3.231 45.112 1.00 47.12 155 ALA A C 1
ATOM 1142 O O . ALA A 1 155 ? -21.966 -3.559 45.937 1.00 47.12 155 ALA A O 1
ATOM 1143 N N . ARG A 1 156 ? -21.336 -2.253 44.227 1.00 52.12 156 ARG A N 1
ATOM 1144 C CA . ARG A 1 156 ? -22.654 -1.651 44.061 1.00 52.12 156 ARG A CA 1
ATOM 1145 C C . ARG A 1 156 ? -23.499 -2.724 43.396 1.00 52.12 156 ARG A C 1
ATOM 1147 O O . ARG A 1 156 ? -23.390 -2.921 42.188 1.00 52.12 156 ARG A O 1
ATOM 1154 N N . ARG A 1 157 ? -24.275 -3.457 44.204 1.00 54.72 157 ARG A N 1
ATOM 1155 C CA . ARG A 1 157 ? -25.284 -4.410 43.729 1.00 54.72 157 ARG A CA 1
ATOM 1156 C C . ARG A 1 157 ? -26.079 -3.707 42.633 1.00 54.72 157 ARG A C 1
ATOM 1158 O O . ARG A 1 157 ? -26.769 -2.726 42.906 1.00 54.72 157 ARG A O 1
ATOM 1165 N N . LEU A 1 158 ? -25.902 -4.152 41.388 1.00 55.44 158 LEU A N 1
ATOM 1166 C CA . LEU A 1 158 ? -26.763 -3.708 40.304 1.00 55.44 158 LEU A CA 1
ATOM 1167 C C . LEU A 1 158 ? -28.178 -4.130 40.684 1.00 55.44 158 LEU A C 1
ATOM 1169 O O . LEU A 1 158 ? -28.397 -5.290 41.033 1.00 55.44 158 LEU A O 1
ATOM 1173 N N . ASP A 1 159 ? -29.106 -3.184 40.616 1.00 67.81 159 ASP A N 1
ATOM 1174 C CA . ASP A 1 159 ? -30.525 -3.454 40.781 1.00 67.81 159 ASP A CA 1
ATOM 1175 C C . ASP A 1 159 ? -30.919 -4.650 39.879 1.00 67.81 159 ASP A C 1
ATOM 1177 O O . ASP A 1 159 ? -30.631 -4.618 38.668 1.00 67.81 159 ASP A O 1
ATOM 1181 N N . PRO A 1 160 ? -31.495 -5.736 40.438 1.00 69.44 160 PRO A N 1
ATOM 1182 C CA . PRO A 1 160 ? -31.819 -6.954 39.696 1.00 69.44 160 PRO A CA 1
ATOM 1183 C C . PRO A 1 160 ? -32.696 -6.693 38.465 1.00 69.44 160 PRO A C 1
ATOM 1185 O O . PRO A 1 160 ? -32.619 -7.445 37.487 1.00 69.44 160 PRO A O 1
ATOM 1188 N N . GLU A 1 161 ? -33.478 -5.613 38.452 1.00 69.75 161 GLU A N 1
ATOM 1189 C CA . GLU A 1 161 ? -34.294 -5.247 37.297 1.00 69.75 161 GLU A CA 1
ATOM 1190 C C . GLU A 1 161 ? -33.447 -4.717 36.123 1.00 69.75 161 GLU A C 1
ATOM 1192 O O . GLU A 1 161 ? -33.653 -5.088 34.962 1.00 69.75 161 GLU A O 1
ATOM 1197 N N . VAL A 1 162 ? -32.411 -3.925 36.415 1.00 70.44 162 VAL A N 1
ATOM 1198 C CA . VAL A 1 162 ? -31.475 -3.390 35.410 1.00 70.44 162 VAL A CA 1
ATOM 1199 C C . VAL A 1 162 ? -30.603 -4.507 34.831 1.00 70.44 162 VAL A C 1
ATOM 1201 O O . VAL A 1 162 ? -30.349 -4.533 33.622 1.00 70.44 162 VAL A O 1
ATOM 1204 N N . ALA A 1 163 ? -30.195 -5.471 35.660 1.00 69.75 163 ALA A N 1
ATOM 1205 C CA . ALA A 1 163 ? -29.484 -6.667 35.212 1.00 69.75 163 ALA A CA 1
ATOM 1206 C C . ALA A 1 163 ? -30.335 -7.520 34.251 1.00 69.75 163 ALA A C 1
ATOM 1208 O O . ALA A 1 163 ? -29.844 -7.916 33.190 1.00 69.75 163 ALA A O 1
ATOM 1209 N N . ARG A 1 164 ? -31.626 -7.730 34.552 1.00 71.44 164 ARG A N 1
ATOM 1210 C CA . ARG A 1 164 ? -32.553 -8.465 33.668 1.00 71.44 164 ARG A CA 1
ATOM 1211 C C . ARG A 1 164 ? -32.768 -7.757 32.331 1.00 71.44 164 ARG A C 1
ATOM 1213 O O . ARG A 1 164 ? -32.692 -8.405 31.288 1.00 71.44 164 ARG A O 1
ATOM 1220 N N . ARG A 1 165 ? -32.952 -6.430 32.326 1.00 73.12 165 ARG A N 1
ATOM 1221 C CA . ARG A 1 165 ? -33.106 -5.646 31.082 1.00 73.12 165 ARG A CA 1
ATOM 1222 C C . ARG A 1 165 ? -31.851 -5.701 30.203 1.00 73.12 165 ARG A C 1
ATOM 1224 O O . ARG A 1 165 ? -31.954 -5.845 28.984 1.00 73.12 165 ARG A O 1
ATOM 1231 N N . ARG A 1 166 ? -30.656 -5.643 30.805 1.00 72.25 166 ARG A N 1
ATOM 1232 C CA . ARG A 1 166 ? -29.379 -5.773 30.078 1.00 72.25 166 ARG A CA 1
ATOM 1233 C C . ARG A 1 166 ? -29.165 -7.184 29.529 1.00 72.25 166 ARG A C 1
ATOM 1235 O O . ARG A 1 166 ? -28.757 -7.316 28.377 1.00 72.25 166 ARG A O 1
ATOM 1242 N N . ALA A 1 167 ? -29.493 -8.219 30.302 1.00 73.38 167 ALA A N 1
ATOM 1243 C CA . ALA A 1 167 ? -29.427 -9.608 29.850 1.00 73.38 167 ALA A CA 1
ATOM 1244 C C . ALA A 1 167 ? -30.397 -9.881 28.687 1.00 73.38 167 ALA A C 1
ATOM 1246 O O . ALA A 1 167 ? -30.005 -10.503 27.700 1.00 73.38 167 ALA A O 1
ATOM 1247 N N . ALA A 1 168 ? -31.621 -9.346 28.748 1.00 76.88 168 ALA A N 1
ATOM 1248 C CA . ALA A 1 168 ? -32.597 -9.448 27.665 1.00 76.88 168 ALA A CA 1
ATOM 1249 C C . ALA A 1 168 ? -32.103 -8.755 26.384 1.00 76.88 168 ALA A C 1
ATOM 1251 O O . ALA A 1 168 ? -32.125 -9.354 25.310 1.00 76.88 168 ALA A O 1
ATOM 1252 N N . LYS A 1 169 ? -31.564 -7.532 26.493 1.00 77.50 169 LYS A N 1
ATOM 1253 C CA . LYS A 1 169 ? -30.989 -6.813 25.345 1.00 77.50 169 LYS A CA 1
ATOM 1254 C C . LYS A 1 169 ? -29.799 -7.566 24.739 1.00 77.50 169 LYS A C 1
ATOM 1256 O O . LYS A 1 169 ? -29.731 -7.718 23.524 1.00 77.50 169 LYS A O 1
ATOM 1261 N N . ALA A 1 170 ? -28.907 -8.106 25.571 1.00 71.44 170 ALA A N 1
ATOM 1262 C CA . ALA A 1 170 ? -27.774 -8.909 25.115 1.00 71.44 170 ALA A CA 1
ATOM 1263 C C . ALA A 1 170 ? -28.211 -10.220 24.435 1.00 71.44 170 ALA A C 1
ATOM 1265 O O . ALA A 1 170 ? -27.610 -10.622 23.438 1.00 71.44 170 ALA A O 1
ATOM 1266 N N . ALA A 1 171 ? -29.267 -10.874 24.929 1.00 77.88 171 ALA A N 1
ATOM 1267 C CA . ALA A 1 171 ? -29.832 -12.068 24.304 1.00 77.88 171 ALA A CA 1
ATOM 1268 C C . ALA A 1 171 ? -30.431 -11.765 22.920 1.00 77.88 171 ALA A C 1
ATOM 1270 O O . ALA A 1 171 ? -30.213 -12.533 21.982 1.00 77.88 171 ALA A O 1
ATOM 1271 N N . VAL A 1 172 ? -31.113 -10.624 22.765 1.00 81.62 172 VAL A N 1
ATOM 1272 C CA . VAL A 1 172 ? -31.636 -10.164 21.468 1.00 81.62 172 VAL A CA 1
ATOM 1273 C C . VAL A 1 172 ? -30.493 -9.892 20.489 1.00 81.62 172 VAL A C 1
ATOM 1275 O O . VAL A 1 172 ? -30.514 -10.413 19.374 1.00 81.62 172 VAL A O 1
ATOM 1278 N N . THR A 1 173 ? -29.445 -9.178 20.912 1.00 77.88 173 THR A N 1
ATOM 1279 C CA . THR A 1 173 ? -28.273 -8.919 20.059 1.00 77.88 173 THR A CA 1
ATOM 1280 C C . THR A 1 173 ? -27.554 -10.211 19.659 1.00 77.88 173 THR A C 1
ATOM 1282 O O . THR A 1 173 ? -27.160 -10.367 18.506 1.00 77.88 173 THR A O 1
ATOM 1285 N N . ARG A 1 174 ? -27.411 -11.178 20.577 1.00 76.44 174 ARG A N 1
ATOM 1286 C CA . ARG A 1 174 ? -26.801 -12.485 20.270 1.00 76.44 174 ARG A CA 1
ATOM 1287 C C . ARG A 1 174 ? -27.616 -13.272 19.247 1.00 76.44 174 ARG A C 1
ATOM 1289 O O . ARG A 1 174 ? -27.026 -13.813 18.317 1.00 76.44 174 ARG A O 1
ATOM 1296 N N . ARG A 1 175 ? -28.947 -13.296 19.376 1.00 81.06 175 ARG A N 1
ATOM 1297 C CA . ARG A 1 175 ? -29.834 -13.955 18.403 1.00 81.06 175 ARG A CA 1
ATOM 1298 C C . ARG A 1 175 ? -29.771 -13.286 17.029 1.00 81.06 175 ARG A C 1
ATOM 1300 O O . ARG A 1 175 ? -29.657 -13.989 16.032 1.00 81.06 175 ARG A O 1
ATOM 1307 N N . ALA A 1 176 ? -29.758 -11.953 16.974 1.00 77.50 176 ALA A N 1
ATOM 1308 C CA . ALA A 1 176 ? -29.615 -11.210 15.720 1.00 77.50 176 ALA A CA 1
ATOM 1309 C C . ALA A 1 176 ? -28.275 -11.511 15.021 1.00 77.50 176 ALA A C 1
ATOM 1311 O O . ALA A 1 176 ? -28.247 -11.798 13.826 1.00 77.50 176 ALA A O 1
ATOM 1312 N N . ASN A 1 177 ? -27.174 -11.538 15.777 1.00 76.94 177 ASN A N 1
ATOM 1313 C CA . ASN A 1 177 ? -25.851 -11.854 15.233 1.00 76.94 177 ASN A CA 1
ATOM 1314 C C . ASN A 1 177 ? -25.736 -13.315 14.766 1.00 76.94 177 ASN A C 1
ATOM 1316 O O . ASN A 1 177 ? -25.093 -13.585 13.755 1.00 76.94 177 ASN A O 1
ATOM 1320 N N . GLN A 1 178 ? -26.367 -14.259 15.472 1.00 81.88 178 GLN A N 1
ATOM 1321 C CA . GLN A 1 178 ? -26.420 -15.661 15.046 1.00 81.88 178 GLN A CA 1
ATOM 1322 C C . GLN A 1 178 ? -27.237 -15.832 13.760 1.00 81.88 178 GLN A C 1
ATOM 1324 O O . GLN A 1 178 ? -26.797 -16.541 12.858 1.00 81.88 178 GLN A O 1
ATOM 1329 N N . ALA A 1 179 ? -28.373 -15.140 13.637 1.00 80.62 179 ALA A N 1
ATOM 1330 C CA . ALA A 1 179 ? -29.187 -15.157 12.423 1.00 80.62 179 ALA A CA 1
ATOM 1331 C C . ALA A 1 179 ? -28.444 -14.548 11.220 1.00 80.62 179 ALA A C 1
ATOM 1333 O O . ALA A 1 179 ? -28.463 -15.123 10.133 1.00 80.62 179 ALA A O 1
ATOM 1334 N N . ALA A 1 180 ? -27.729 -13.436 11.420 1.00 77.69 180 ALA A N 1
ATOM 1335 C CA . ALA A 1 180 ? -26.912 -12.818 10.376 1.00 77.69 180 ALA A CA 1
ATOM 1336 C C . ALA A 1 180 ? -25.786 -13.749 9.897 1.00 77.69 180 ALA A C 1
ATOM 1338 O O . ALA A 1 180 ? -25.577 -13.899 8.695 1.00 77.69 180 ALA A O 1
ATOM 1339 N N . LYS A 1 181 ? -25.104 -14.432 10.827 1.00 83.94 181 LYS A N 1
ATOM 1340 C CA . LYS A 1 181 ? -24.048 -15.396 10.491 1.00 83.94 181 LYS A CA 1
ATOM 1341 C C . LYS A 1 181 ? -24.597 -16.608 9.729 1.00 83.94 181 LYS A C 1
ATOM 1343 O O . LYS A 1 181 ? -24.019 -17.003 8.723 1.00 83.94 181 LYS A O 1
ATOM 1348 N N . ALA A 1 182 ? -25.750 -17.138 10.144 1.00 84.31 182 ALA A N 1
ATOM 1349 C CA . ALA A 1 182 ? -26.416 -18.229 9.433 1.00 84.31 182 ALA A CA 1
ATOM 1350 C C . ALA A 1 182 ? -26.838 -17.824 8.007 1.00 84.31 182 ALA A C 1
ATOM 1352 O O . ALA A 1 182 ? -26.677 -18.605 7.070 1.00 84.31 182 ALA A O 1
ATOM 1353 N N . ALA A 1 183 ? -27.328 -16.595 7.815 1.00 82.31 183 ALA A N 1
ATOM 1354 C CA . ALA A 1 183 ? -27.664 -16.077 6.488 1.00 82.31 183 ALA A CA 1
ATOM 1355 C C . ALA A 1 183 ? -26.421 -15.926 5.589 1.00 82.31 183 ALA A C 1
ATOM 1357 O O . ALA A 1 183 ? -26.473 -16.266 4.405 1.00 82.31 183 ALA A O 1
ATOM 1358 N N . GLU A 1 184 ? -25.297 -15.470 6.150 1.00 82.69 184 GLU A N 1
ATOM 1359 C CA . GLU A 1 184 ? -24.023 -15.365 5.432 1.00 82.69 184 GLU A CA 1
ATOM 1360 C C . GLU A 1 184 ? -23.498 -16.744 4.997 1.00 82.69 184 GLU A C 1
ATOM 1362 O O . GLU A 1 184 ? -23.094 -16.915 3.845 1.00 82.69 184 GLU A O 1
ATOM 1367 N N . ASP A 1 185 ? -23.569 -17.749 5.874 1.00 86.06 185 ASP A N 1
ATOM 1368 C CA . ASP A 1 185 ? -23.140 -19.117 5.563 1.00 86.06 185 ASP A CA 1
ATOM 1369 C C . ASP A 1 185 ? -24.010 -19.749 4.458 1.00 86.06 185 ASP A C 1
ATOM 1371 O O . ASP A 1 185 ? -23.492 -20.373 3.524 1.00 86.06 185 ASP A O 1
ATOM 1375 N N . VAL A 1 186 ? -25.328 -19.505 4.477 1.00 88.25 186 VAL A N 1
ATOM 1376 C CA . VAL A 1 186 ? -26.231 -19.930 3.393 1.00 88.25 186 VAL A CA 1
ATOM 1377 C C . VAL A 1 186 ? -25.873 -19.236 2.076 1.00 88.25 186 VAL A C 1
ATOM 1379 O O . VAL A 1 186 ? -25.793 -19.906 1.042 1.00 88.25 186 VAL A O 1
ATOM 1382 N N . ALA A 1 187 ? -25.606 -17.928 2.087 1.00 81.69 187 ALA A N 1
ATOM 1383 C CA . ALA A 1 187 ? -25.219 -17.190 0.886 1.00 81.69 187 ALA A CA 1
ATOM 1384 C C . ALA A 1 187 ? -23.894 -17.706 0.295 1.00 81.69 187 ALA A C 1
ATOM 1386 O O . ALA A 1 187 ? -23.812 -17.944 -0.913 1.00 81.69 187 ALA A O 1
ATOM 1387 N N . ARG A 1 188 ? -22.889 -17.977 1.141 1.00 83.31 188 ARG A N 1
ATOM 1388 C CA . ARG A 1 188 ? -21.614 -18.585 0.721 1.00 83.31 188 ARG A CA 1
ATOM 1389 C C . ARG A 1 188 ? -21.814 -19.969 0.110 1.00 83.31 188 ARG A C 1
ATOM 1391 O O . ARG A 1 188 ? -21.238 -20.255 -0.936 1.00 83.31 188 ARG A O 1
ATOM 1398 N N . SER A 1 189 ? -22.670 -20.804 0.705 1.00 86.56 189 SER A N 1
ATOM 1399 C CA . SER A 1 189 ? -22.961 -22.142 0.170 1.00 86.56 189 SER A CA 1
ATOM 1400 C C . SER A 1 189 ? -23.635 -22.092 -1.210 1.00 86.56 189 SER A C 1
ATOM 1402 O O . SER A 1 189 ? -23.311 -22.888 -2.092 1.00 86.56 189 SER A O 1
ATOM 1404 N N . ARG A 1 190 ? -24.532 -21.121 -1.437 1.00 87.88 190 ARG A N 1
ATOM 1405 C CA . ARG A 1 190 ? -25.184 -20.909 -2.739 1.00 87.88 190 ARG A CA 1
ATOM 1406 C C . ARG A 1 190 ? -24.195 -20.405 -3.785 1.00 87.88 190 ARG A C 1
ATOM 1408 O O . ARG A 1 190 ? -24.211 -20.904 -4.907 1.00 87.88 190 ARG A O 1
ATOM 1415 N N . ALA A 1 191 ? -23.319 -19.472 -3.413 1.00 82.06 191 ALA A N 1
ATOM 1416 C CA . ALA A 1 191 ? -22.270 -18.971 -4.297 1.00 82.06 191 ALA A CA 1
ATOM 1417 C C . ALA A 1 191 ? -21.287 -20.082 -4.709 1.00 82.06 191 ALA A C 1
ATOM 1419 O O . ALA A 1 191 ? -20.948 -20.186 -5.885 1.00 82.06 191 ALA A O 1
ATOM 1420 N N . ALA A 1 192 ? -20.899 -20.960 -3.777 1.00 85.88 192 ALA A N 1
ATOM 1421 C CA . ALA A 1 192 ? -20.042 -22.108 -4.072 1.00 85.88 192 ALA A CA 1
ATOM 1422 C C . ALA A 1 192 ? -20.698 -23.078 -5.073 1.00 85.88 192 ALA A C 1
ATOM 1424 O O . ALA A 1 192 ? -20.088 -23.413 -6.086 1.00 85.88 192 ALA A O 1
ATOM 1425 N N . LYS A 1 193 ? -21.971 -23.443 -4.856 1.00 88.94 193 LYS A N 1
ATOM 1426 C CA . LYS A 1 193 ? -22.726 -24.307 -5.785 1.00 88.94 193 LYS A CA 1
ATOM 1427 C C . LYS A 1 193 ? -22.914 -23.675 -7.168 1.00 88.94 193 LYS A C 1
ATOM 1429 O O . LYS A 1 193 ? -22.910 -24.376 -8.175 1.00 88.94 193 LYS A O 1
ATOM 1434 N N . ALA A 1 194 ? -23.096 -22.356 -7.239 1.00 84.06 194 ALA A N 1
ATOM 1435 C CA . ALA A 1 194 ? -23.187 -21.648 -8.515 1.00 84.06 194 ALA A CA 1
ATOM 1436 C C . ALA A 1 194 ? -21.847 -21.654 -9.269 1.00 84.06 194 ALA A C 1
ATOM 1438 O O . ALA A 1 194 ? -21.832 -21.879 -10.478 1.00 84.06 194 ALA A O 1
ATOM 1439 N N . ALA A 1 195 ? -20.731 -21.464 -8.557 1.00 85.56 195 ALA A N 1
ATOM 1440 C CA . ALA A 1 195 ? -19.393 -21.528 -9.138 1.00 85.56 195 ALA A CA 1
ATOM 1441 C C . ALA A 1 195 ? -19.052 -22.934 -9.659 1.00 85.56 195 ALA A C 1
ATOM 1443 O O . ALA A 1 195 ? -18.461 -23.063 -10.727 1.00 85.56 195 ALA A O 1
ATOM 1444 N N . GLU A 1 196 ? -19.461 -23.983 -8.945 1.00 86.56 196 GLU A N 1
ATOM 1445 C CA . GLU A 1 196 ? -19.293 -25.375 -9.378 1.00 86.56 196 GLU A CA 1
ATOM 1446 C C . GLU A 1 196 ? -20.061 -25.661 -10.677 1.00 86.56 196 GLU A C 1
ATOM 1448 O O . GLU A 1 196 ? -19.463 -26.083 -11.664 1.00 86.56 196 GLU A O 1
ATOM 1453 N N . ARG A 1 197 ? -21.346 -25.286 -10.747 1.00 89.00 197 ARG A N 1
ATOM 1454 C CA . ARG A 1 197 ? -22.151 -25.419 -11.977 1.00 89.00 197 ARG A CA 1
ATOM 1455 C C . ARG A 1 197 ? -21.582 -24.631 -13.157 1.00 89.00 197 ARG A C 1
ATOM 1457 O O . ARG A 1 197 ? -21.708 -25.061 -14.299 1.00 89.00 197 ARG A O 1
ATOM 1464 N N . ALA A 1 198 ? -20.982 -23.468 -12.904 1.00 84.44 198 ALA A N 1
ATOM 1465 C CA . ALA A 1 198 ? -20.333 -22.685 -13.952 1.00 84.44 198 ALA A CA 1
ATOM 1466 C C . ALA A 1 198 ? -19.088 -23.400 -14.505 1.00 84.44 198 ALA A C 1
ATOM 1468 O O . ALA A 1 198 ? -18.881 -23.400 -15.716 1.00 84.44 198 ALA A O 1
ATOM 1469 N N . ARG A 1 199 ? -18.301 -24.059 -13.642 1.00 87.56 199 ARG A N 1
ATOM 1470 C CA . ARG A 1 199 ? -17.151 -24.876 -14.065 1.00 87.56 199 ARG A CA 1
ATOM 1471 C C . ARG A 1 199 ? -17.582 -26.095 -14.873 1.00 87.56 199 ARG A C 1
ATOM 1473 O O . ARG A 1 199 ? -16.962 -26.383 -15.888 1.00 87.56 199 ARG A O 1
ATOM 1480 N N . GLU A 1 200 ? -18.653 -26.769 -14.463 1.00 89.00 200 GLU A N 1
ATOM 1481 C CA . GLU A 1 200 ? -19.206 -27.903 -15.212 1.00 89.00 200 GLU A CA 1
ATOM 1482 C C . GLU A 1 200 ? -19.685 -27.498 -16.610 1.00 89.00 200 GLU A C 1
ATOM 1484 O O . GLU A 1 200 ? -19.439 -28.222 -17.570 1.00 89.00 200 GLU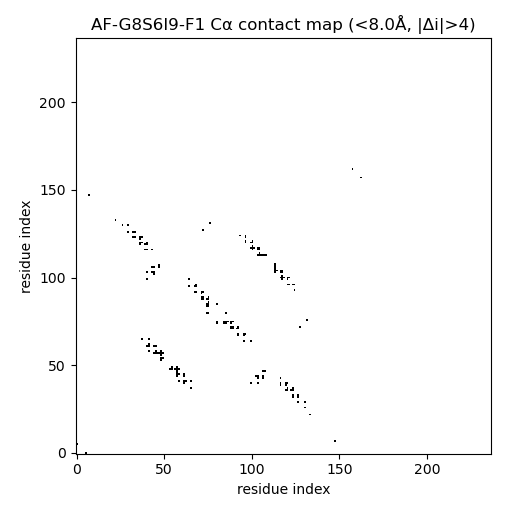 A O 1
ATOM 1489 N N . ARG A 1 201 ? -20.342 -26.336 -16.745 1.00 88.00 201 ARG A N 1
ATOM 1490 C CA . ARG A 1 201 ? -20.750 -25.805 -18.057 1.00 88.00 201 ARG A CA 1
ATOM 1491 C C . ARG A 1 201 ? -19.545 -25.482 -18.930 1.00 88.00 201 ARG A C 1
ATOM 1493 O O . ARG A 1 201 ? -19.472 -25.982 -20.040 1.00 88.00 201 ARG A O 1
ATOM 1500 N N . ALA A 1 202 ? -18.561 -24.764 -18.388 1.00 86.19 202 ALA A N 1
ATOM 1501 C CA . ALA A 1 202 ? -17.341 -24.445 -19.124 1.00 86.19 202 ALA A CA 1
ATOM 1502 C C . ALA A 1 202 ? -16.591 -25.707 -19.593 1.00 86.19 202 ALA A C 1
ATOM 1504 O O . ALA A 1 202 ? -16.067 -25.733 -20.700 1.00 86.19 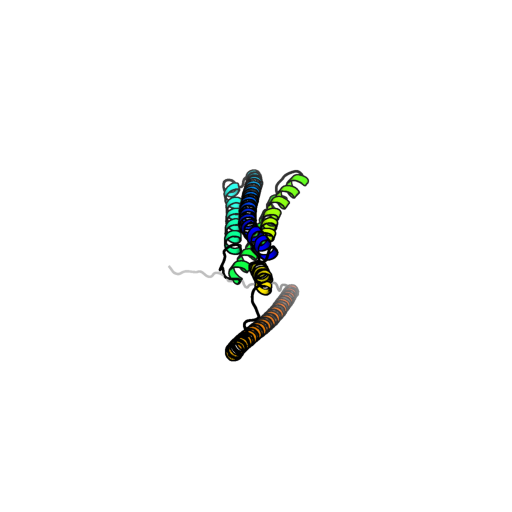202 ALA A O 1
ATOM 1505 N N . ALA A 1 203 ? -16.562 -26.772 -18.784 1.00 87.38 203 ALA A N 1
ATOM 1506 C CA . ALA A 1 203 ? -15.954 -28.042 -19.181 1.00 87.38 203 ALA A CA 1
ATOM 1507 C C . ALA A 1 203 ? -16.724 -28.741 -20.318 1.00 87.38 203 ALA A C 1
ATOM 1509 O O . ALA A 1 203 ? -16.101 -29.308 -21.214 1.00 87.38 203 ALA A O 1
ATOM 1510 N N . LYS A 1 204 ? -18.063 -28.684 -20.299 1.00 88.62 204 LYS A N 1
ATOM 1511 C CA . LYS A 1 204 ? -18.906 -29.227 -21.375 1.00 88.62 204 LYS A CA 1
ATOM 1512 C C . LYS A 1 204 ? -18.738 -28.451 -22.678 1.00 88.62 204 LYS A C 1
ATOM 1514 O O . LYS A 1 204 ? -18.546 -29.083 -23.707 1.00 88.62 204 LYS A O 1
ATOM 1519 N N . ASP A 1 205 ? -18.716 -27.122 -22.613 1.00 87.56 205 ASP A N 1
ATOM 1520 C CA . ASP A 1 205 ? -18.535 -26.269 -23.793 1.00 87.56 205 ASP A CA 1
ATOM 1521 C C . ASP A 1 205 ? -17.185 -26.551 -24.485 1.00 87.56 205 ASP A C 1
ATOM 1523 O O . ASP A 1 205 ? -17.101 -26.583 -25.710 1.00 87.56 205 ASP A O 1
ATOM 1527 N N . VAL A 1 206 ? -16.125 -26.816 -23.708 1.00 87.31 206 VAL A N 1
ATOM 1528 C CA . VAL A 1 206 ? -14.802 -27.194 -24.244 1.00 87.31 206 VAL A CA 1
ATOM 1529 C C . VAL A 1 206 ? -14.832 -28.564 -24.927 1.00 87.31 206 VAL A C 1
ATOM 1531 O O . VAL A 1 206 ? -14.232 -28.727 -25.989 1.00 87.31 206 VAL A O 1
ATOM 1534 N N . LEU A 1 207 ? -15.524 -29.547 -24.342 1.00 85.81 207 LEU A N 1
ATOM 1535 C CA . LEU A 1 207 ? -15.690 -30.870 -24.953 1.00 85.81 207 LEU A CA 1
ATOM 1536 C C . LEU A 1 207 ? -16.484 -30.786 -26.261 1.00 85.81 207 LEU A C 1
ATOM 1538 O O . LEU A 1 207 ? -16.055 -31.349 -27.263 1.00 85.81 207 LEU A O 1
ATOM 1542 N N . GLU A 1 208 ? -17.580 -30.029 -26.280 1.00 86.56 208 GLU A N 1
ATOM 1543 C CA . GLU A 1 208 ? -18.415 -29.84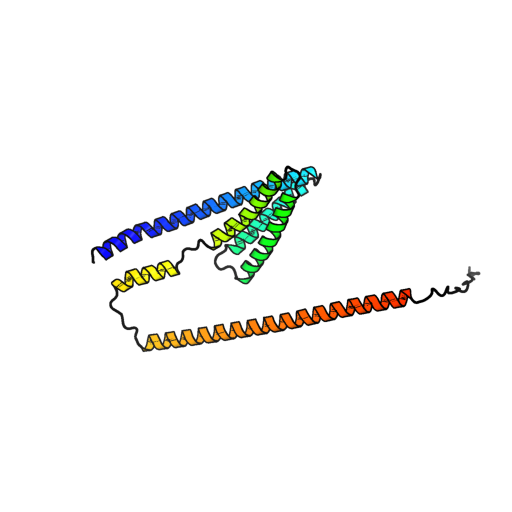1 -27.471 1.00 86.56 208 GLU A CA 1
ATOM 1544 C C . GLU A 1 208 ? -17.646 -29.124 -28.594 1.00 86.56 208 GLU A C 1
ATOM 1546 O O . GLU A 1 208 ? -17.714 -29.524 -29.757 1.00 86.56 208 GLU A O 1
ATOM 1551 N N . GLN A 1 209 ? -16.824 -28.122 -28.257 1.00 82.25 209 GLN A N 1
ATOM 1552 C CA . GLN A 1 209 ? -15.919 -27.488 -29.222 1.00 82.25 209 GLN A CA 1
ATOM 1553 C C . GLN A 1 209 ? -14.866 -28.459 -29.772 1.00 82.25 209 GLN A C 1
ATOM 1555 O O . GLN A 1 209 ? -14.556 -28.406 -30.964 1.00 82.25 209 GLN A O 1
ATOM 1560 N N . ALA A 1 210 ? -14.322 -29.347 -28.935 1.00 83.88 210 ALA A N 1
ATOM 1561 C CA . ALA A 1 210 ? -13.367 -30.361 -29.373 1.00 83.88 210 ALA A CA 1
ATOM 1562 C C . ALA A 1 210 ? -14.019 -31.408 -30.298 1.00 83.88 210 ALA A C 1
ATOM 1564 O O . ALA A 1 210 ? -13.419 -31.789 -31.304 1.00 83.88 210 ALA A O 1
ATOM 1565 N N . GLU A 1 211 ? -15.255 -31.827 -30.010 1.00 84.19 211 GLU A N 1
ATOM 1566 C CA . GLU A 1 211 ? -16.032 -32.732 -30.867 1.00 84.19 211 GLU A CA 1
ATOM 1567 C C . GLU A 1 211 ? -16.379 -32.090 -32.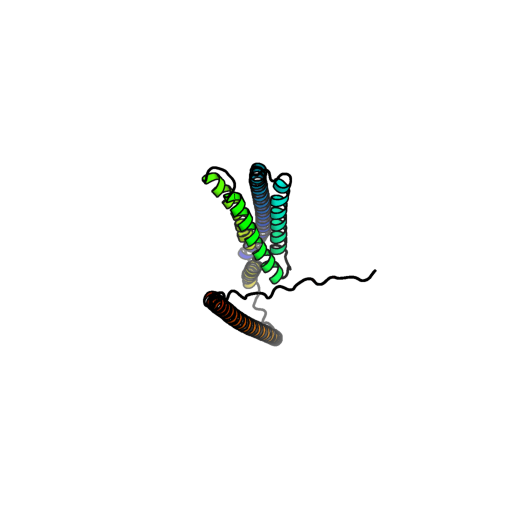216 1.00 84.19 211 GLU A C 1
ATOM 1569 O O . GLU A 1 211 ? -16.171 -32.710 -33.260 1.00 84.19 211 GLU A O 1
ATOM 1574 N N . LEU A 1 212 ? -16.829 -30.829 -32.219 1.00 81.88 212 LEU A N 1
ATOM 1575 C CA . LEU A 1 212 ? -17.086 -30.068 -33.445 1.00 81.88 212 LEU A CA 1
ATOM 1576 C C . LEU A 1 212 ? -15.819 -29.938 -34.298 1.00 81.88 212 LEU A C 1
ATOM 1578 O O . LEU A 1 212 ? -15.860 -30.189 -35.502 1.00 81.88 212 LEU A O 1
ATOM 1582 N N . ALA A 1 213 ? -14.681 -29.600 -33.685 1.00 79.31 213 ALA A N 1
ATOM 1583 C CA . ALA A 1 213 ? -13.403 -29.515 -34.387 1.00 79.31 213 ALA A CA 1
ATOM 1584 C C . ALA A 1 213 ? -12.994 -30.865 -35.005 1.00 79.31 213 ALA A C 1
ATOM 1586 O O . ALA A 1 213 ? -12.557 -30.906 -36.156 1.00 79.31 213 ALA A O 1
ATOM 1587 N N . GLY A 1 214 ? -13.187 -31.972 -34.278 1.00 81.44 214 GLY A N 1
ATOM 1588 C CA . GLY A 1 214 ? -12.962 -33.324 -34.792 1.00 81.44 214 GLY A CA 1
ATOM 1589 C C . GLY A 1 214 ? -13.891 -33.685 -35.955 1.00 81.44 214 GLY A C 1
ATOM 1590 O O . GLY A 1 214 ? -13.437 -34.248 -36.950 1.00 81.44 214 GLY A O 1
ATOM 1591 N N . PHE A 1 215 ? -15.170 -33.308 -35.876 1.00 78.69 215 PHE A N 1
ATOM 1592 C CA . PHE A 1 215 ? -16.148 -33.537 -36.940 1.00 78.69 215 PHE A CA 1
ATOM 1593 C C . PHE A 1 215 ? -15.784 -32.791 -38.231 1.00 78.69 215 PHE A C 1
ATOM 1595 O O . PHE A 1 215 ? -15.780 -33.394 -39.303 1.00 78.69 215 PHE A O 1
ATOM 1602 N N . PHE A 1 216 ? -15.417 -31.506 -38.142 1.00 75.12 216 PHE A N 1
ATOM 1603 C CA . PHE A 1 216 ? -14.980 -30.731 -39.310 1.00 75.12 216 PHE A CA 1
ATOM 1604 C C . PHE A 1 216 ? -13.653 -31.232 -39.891 1.00 75.12 216 PHE A C 1
ATOM 1606 O O . PHE A 1 216 ? -13.484 -31.210 -41.107 1.00 75.12 216 PHE A O 1
ATOM 1613 N N . ALA A 1 217 ? -12.732 -31.723 -39.057 1.00 76.19 217 ALA A N 1
ATOM 1614 C CA . ALA A 1 217 ? -11.483 -32.322 -39.524 1.00 76.19 217 ALA A CA 1
ATOM 1615 C C . ALA A 1 217 ? -11.691 -33.682 -40.219 1.00 76.19 217 ALA A C 1
ATOM 1617 O O . ALA A 1 217 ? -10.912 -34.050 -41.096 1.00 76.19 217 ALA A O 1
ATOM 1618 N N . ALA A 1 218 ? -12.735 -34.426 -39.839 1.00 73.38 218 ALA A N 1
ATOM 1619 C CA . ALA A 1 218 ? -13.058 -35.735 -40.401 1.00 73.38 218 ALA A CA 1
ATOM 1620 C C . ALA A 1 218 ? -13.903 -35.673 -41.684 1.00 73.38 218 ALA A C 1
ATOM 1622 O O . ALA A 1 218 ? -14.047 -36.698 -42.351 1.00 73.38 218 ALA A O 1
ATOM 1623 N N . GLN A 1 219 ? -14.460 -34.512 -42.053 1.00 69.50 219 GLN A N 1
ATOM 1624 C CA . GLN A 1 219 ? -15.157 -34.375 -43.329 1.00 69.50 219 GLN A CA 1
ATOM 1625 C C . GLN A 1 219 ? -14.143 -34.214 -44.471 1.00 69.50 219 GLN A C 1
ATOM 1627 O O . GLN A 1 219 ? -13.462 -33.188 -44.543 1.00 69.50 219 GLN A O 1
ATOM 1632 N N . PRO A 1 220 ? -14.022 -35.194 -45.390 1.00 59.03 220 PRO A N 1
ATOM 1633 C CA . PRO A 1 220 ? -13.203 -35.013 -46.574 1.00 59.03 220 PRO A CA 1
ATOM 1634 C C . PRO A 1 220 ? -13.772 -33.847 -47.381 1.00 59.03 220 PRO A C 1
ATOM 1636 O O . PRO A 1 220 ? -14.972 -33.790 -47.651 1.00 59.03 220 PRO A O 1
ATOM 1639 N N . TYR A 1 221 ? -12.895 -32.916 -47.749 1.00 57.53 221 TYR A N 1
ATOM 1640 C CA . TYR A 1 221 ? -13.201 -31.748 -48.565 1.00 57.53 221 TYR A CA 1
ATOM 1641 C C . TYR A 1 221 ? -13.811 -32.217 -49.896 1.00 57.53 221 TYR A C 1
ATOM 1643 O O . TYR A 1 221 ? -13.090 -32.554 -50.836 1.00 57.53 221 TYR A O 1
ATOM 1651 N N . GLN A 1 222 ? -15.141 -32.296 -49.990 1.00 57.75 222 GLN A N 1
ATOM 1652 C CA . GLN A 1 222 ? -15.790 -32.472 -51.281 1.00 57.75 222 GLN A CA 1
ATOM 1653 C C . GLN A 1 222 ? -15.592 -31.167 -52.046 1.00 57.75 222 GLN A C 1
ATOM 1655 O O . GLN A 1 222 ? -16.232 -30.159 -51.755 1.00 57.75 222 GLN A O 1
ATOM 1660 N N . GLN A 1 223 ? -14.653 -31.182 -52.996 1.00 54.41 223 GLN A N 1
ATOM 1661 C CA . GLN A 1 223 ? -14.496 -30.149 -54.014 1.00 54.41 223 GLN A CA 1
ATOM 1662 C C . GLN A 1 223 ? -15.827 -29.997 -54.757 1.00 54.41 223 GLN A C 1
ATOM 1664 O O . GLN A 1 223 ? -16.121 -30.716 -55.710 1.00 54.41 223 GLN A O 1
ATOM 1669 N N . GLY A 1 224 ? -16.655 -29.071 -54.281 1.00 54.81 224 GLY A N 1
ATOM 1670 C CA . GLY A 1 224 ? -17.854 -28.636 -54.970 1.00 54.81 224 GLY A CA 1
ATOM 1671 C C . GLY A 1 224 ? -17.449 -27.960 -56.271 1.00 54.81 224 GLY A C 1
ATOM 1672 O O . GLY A 1 224 ? -16.885 -26.868 -56.267 1.00 54.81 224 GLY A O 1
ATOM 1673 N N . SER A 1 225 ? -17.724 -28.634 -57.384 1.00 54.97 225 SER A N 1
ATOM 1674 C CA . SER A 1 225 ? -17.783 -28.029 -58.708 1.00 54.97 225 SER A CA 1
ATOM 1675 C C . SER A 1 225 ? -18.855 -26.937 -58.675 1.00 54.97 225 SER A C 1
ATOM 1677 O O . SER A 1 225 ? -20.048 -27.226 -58.600 1.00 54.97 225 SER A O 1
ATOM 1679 N N . TYR A 1 226 ? -18.430 -25.674 -58.650 1.00 57.44 226 TYR A N 1
ATOM 1680 C CA . TYR A 1 226 ? -19.335 -24.547 -58.842 1.00 57.44 226 TYR A CA 1
ATOM 1681 C C . TYR A 1 226 ? -19.721 -24.496 -60.327 1.00 57.44 226 TYR A C 1
ATOM 1683 O O . TYR A 1 226 ? -18.820 -24.457 -61.168 1.00 57.44 226 TYR A O 1
ATOM 1691 N N . PRO A 1 227 ? -21.016 -24.487 -60.687 1.00 52.81 227 PRO A N 1
ATOM 1692 C CA . PRO A 1 227 ? -21.411 -24.241 -62.065 1.00 52.81 227 PRO A CA 1
ATOM 1693 C C . PRO A 1 227 ? -21.059 -22.796 -62.443 1.00 52.81 227 PRO A C 1
ATOM 1695 O O . PRO A 1 227 ? -21.389 -21.856 -61.717 1.00 52.81 227 PRO A O 1
ATOM 1698 N N . GLU A 1 228 ? -20.374 -22.628 -63.577 1.00 55.00 228 GLU A N 1
ATOM 1699 C CA . GLU A 1 228 ? -20.080 -21.330 -64.185 1.00 55.00 228 GLU A CA 1
ATOM 1700 C C . GLU A 1 228 ? -21.371 -20.520 -64.357 1.00 55.00 228 GLU A C 1
ATOM 1702 O O . GLU A 1 228 ? -22.223 -20.828 -65.192 1.00 55.00 228 GLU A O 1
ATOM 1707 N N . VAL A 1 229 ? -21.513 -19.444 -63.583 1.00 58.59 229 VAL A N 1
ATOM 1708 C CA . VAL A 1 229 ? -22.557 -18.444 -63.814 1.00 58.59 229 VAL A CA 1
ATOM 1709 C C . VAL A 1 229 ? -22.104 -17.581 -64.987 1.00 58.59 229 VAL A C 1
ATOM 1711 O O . VAL A 1 229 ? -21.356 -16.617 -64.832 1.00 58.59 229 VAL A O 1
ATOM 1714 N N . THR A 1 230 ? -22.532 -17.960 -66.189 1.00 55.12 230 THR A N 1
ATOM 1715 C CA . THR A 1 230 ? -22.285 -17.211 -67.421 1.00 55.12 230 THR A CA 1
ATOM 1716 C C . THR A 1 230 ? -22.969 -15.841 -67.331 1.00 55.12 230 THR A C 1
ATOM 1718 O O . THR A 1 230 ? -24.196 -15.740 -67.302 1.00 55.12 230 THR A O 1
ATOM 1721 N N . GLN A 1 231 ? -22.179 -14.765 -67.290 1.00 53.84 231 GLN A N 1
ATOM 1722 C CA . GLN A 1 231 ? -22.663 -13.388 -67.411 1.00 53.84 231 GLN A CA 1
ATOM 1723 C C . GLN A 1 231 ? -23.278 -13.161 -68.803 1.00 53.84 231 GLN A C 1
ATOM 1725 O O . GLN A 1 231 ? -22.575 -12.871 -69.768 1.00 53.84 231 GLN A O 1
ATOM 1730 N N . GLN A 1 232 ? -24.606 -13.225 -68.911 1.00 54.41 232 GLN A N 1
ATOM 1731 C CA . GLN A 1 232 ? -25.336 -12.544 -69.980 1.00 54.41 232 GLN A CA 1
ATOM 1732 C C . GLN A 1 232 ? -25.750 -11.149 -69.502 1.00 54.41 232 GLN A C 1
ATOM 1734 O O . GLN A 1 232 ? -26.844 -10.952 -68.982 1.00 54.41 232 GLN A O 1
ATOM 1739 N N . VAL A 1 233 ? -24.886 -10.158 -69.723 1.00 58.00 233 VAL A N 1
ATOM 1740 C CA . VAL A 1 233 ? -25.299 -8.748 -69.759 1.00 58.00 233 VAL A CA 1
ATOM 1741 C C . VAL A 1 233 ? -25.280 -8.319 -71.220 1.00 58.00 233 VAL A C 1
ATOM 1743 O O . VAL A 1 233 ? -24.275 -7.844 -71.744 1.00 58.00 233 VAL A O 1
ATOM 1746 N N . ARG A 1 234 ? -26.407 -8.541 -71.905 1.00 51.97 234 ARG A N 1
ATOM 1747 C CA . ARG A 1 234 ? -26.673 -8.007 -73.243 1.00 51.97 234 ARG A CA 1
ATOM 1748 C C . ARG A 1 234 ? -27.822 -7.004 -73.153 1.00 51.97 234 ARG A C 1
ATOM 1750 O O . ARG A 1 234 ? -28.948 -7.369 -72.845 1.00 51.97 234 ARG A O 1
ATOM 1757 N N . ALA A 1 235 ? -27.483 -5.760 -73.480 1.00 49.22 235 ALA A N 1
ATOM 1758 C CA . ALA A 1 235 ? -28.331 -4.745 -74.097 1.00 49.22 235 ALA A CA 1
ATOM 1759 C C . ALA A 1 235 ? -29.642 -4.348 -73.389 1.00 49.22 235 ALA A C 1
ATOM 1761 O O . ALA A 1 235 ? -30.701 -4.902 -73.674 1.00 49.22 235 ALA A O 1
ATOM 1762 N N . ARG A 1 236 ? -29.603 -3.228 -72.652 1.00 53.91 236 ARG A N 1
ATOM 1763 C CA . ARG A 1 236 ? -30.592 -2.150 -72.830 1.00 53.91 236 ARG A CA 1
ATOM 1764 C C . ARG A 1 236 ? -29.941 -0.773 -72.657 1.00 53.91 236 ARG A C 1
ATOM 1766 O O . ARG A 1 236 ? -29.547 -0.429 -71.549 1.00 53.91 236 ARG A O 1
ATOM 1773 N N . ARG A 1 237 ? -30.029 -0.014 -73.757 1.00 43.91 237 ARG A N 1
ATOM 1774 C CA . ARG A 1 237 ? -29.742 1.412 -73.990 1.00 43.91 237 ARG A CA 1
ATOM 1775 C C . ARG A 1 237 ? -28.306 1.773 -74.328 1.00 43.91 237 ARG A C 1
ATOM 1777 O O . ARG A 1 237 ? -27.425 1.600 -73.468 1.00 43.91 237 ARG A O 1
#

Mean predicted aligned error: 18.03 Å